Protein AF-A0A5C5SNG1-F1 (afdb_monomer)

Radius of gyration: 25.52 Å; Cα contacts (8 Å, |Δi|>4): 241; chains: 1; bounding box: 60×39×76 Å

Foldseek 3Di:
DDLDDDPVCLVVLLPDDALFFDFDWDQDPVVRDIQGPGGTDPQLQCQCVLLVLDDRVVVSVVCVVVVRVLVVVLVVLVVVLVVCLCVVQVVVLVVCVVVDPPVVSVVSSVVVSVVSVVVSVSVSSSSVSSVSVVSCVVVVVQVSQQPDKDADDPVQWDDDDQKIWGHDPSDDIAIDSNDDPPDGRIWGWGDDSHHIDIHGD

Solvent-accessible surface area (backbone atoms only — not comparable to full-atom values): 11339 Å² total; per-residue (Å²): 134,90,87,80,81,53,82,87,48,36,71,64,23,55,73,52,78,71,75,50,59,39,79,38,72,45,78,39,86,88,78,72,44,72,45,76,75,34,60,42,27,71,59,38,49,51,43,29,51,64,70,66,71,42,64,63,67,60,50,49,63,69,47,37,63,59,51,42,52,53,48,51,49,49,51,48,50,55,52,51,44,55,51,46,45,51,58,68,31,49,51,54,29,53,52,35,44,76,78,45,60,66,67,58,21,51,54,49,34,53,54,52,44,54,50,51,53,51,54,50,52,48,50,48,48,12,48,52,34,46,50,52,50,54,52,47,65,71,67,34,58,71,60,50,43,58,69,36,67,47,76,59,57,76,91,33,50,49,77,56,90,65,31,33,35,39,55,46,95,87,46,79,74,40,73,37,70,74,60,46,97,85,47,61,60,29,37,31,37,45,83,53,90,60,42,69,48,72,45,68,70

Secondary structure (DSSP, 8-state):
---PPPGGGHHHHHT---SSEEEEEEE-TTT--EEEEEEE-HHHHHHHHHTTS--HHHHHHHHHHHHHHHHHHHHHHHHHHHHHHIIIIIHHHHHHHHHS-HHHHHHHHHHHHHHHHHHHHHHHHHHHHHHHHHHHHHHTHHHHHHH-EEE--GGGEEEETTEEEE--TTSPPEEES---TTS--EEEEEEETTEEEEEE-

Sequence (201 aa):
METKLSVKEIPSYLKWKDSLLDLRYRFDSDTADYTLTRLFDPQIEEDLERYGIMDVQAAKKHYSTEIENAQRNVYFYRIANIMFLVLFILLPSIAVYFFLDSLTALVFGILFSLLMFFLVECFNQAYLNKFQKQLKDEIALEERVQKAAIPFRADELTVRGNSATVTKNGIAPITTSNYKKNGENVIRFHLEDNSITPYIQ

pLDDT: mean 79.77, std 6.14, range [55.34, 88.25]

Structure (mmCIF, N/CA/C/O backbone):
data_AF-A0A5C5SNG1-F1
#
_entry.id   AF-A0A5C5SNG1-F1
#
loop_
_atom_site.group_PDB
_atom_site.id
_atom_site.type_symbol
_atom_site.label_atom_id
_atom_site.label_alt_id
_atom_site.label_comp_id
_atom_site.label_asym_id
_atom_site.label_entity_id
_atom_site.label_seq_id
_atom_site.pdbx_PDB_ins_code
_atom_site.Cartn_x
_atom_site.Cartn_y
_atom_site.Cartn_z
_atom_site.occupancy
_atom_site.B_iso_or_equiv
_atom_site.auth_seq_id
_atom_site.auth_comp_id
_atom_site.auth_asym_id
_atom_site.auth_atom_id
_atom_site.pdbx_PDB_model_num
ATOM 1 N N . MET A 1 1 ? 13.649 -3.092 4.642 1.00 58.12 1 MET A N 1
ATOM 2 C CA . MET A 1 1 ? 13.368 -4.328 3.857 1.00 58.12 1 MET A CA 1
ATOM 3 C C . MET A 1 1 ? 14.390 -4.584 2.739 1.00 58.12 1 MET A C 1
ATOM 5 O O . MET A 1 1 ? 14.741 -3.648 2.032 1.00 58.12 1 MET A O 1
ATOM 9 N N . GLU A 1 2 ? 14.838 -5.833 2.517 1.00 55.34 2 GLU A N 1
ATOM 10 C CA . GLU A 1 2 ? 15.551 -6.211 1.275 1.00 55.34 2 GLU A CA 1
ATOM 11 C C . GLU A 1 2 ? 14.558 -6.678 0.194 1.00 55.34 2 GLU A C 1
ATOM 13 O O . GLU A 1 2 ? 14.095 -7.821 0.188 1.00 55.34 2 GLU A O 1
ATOM 18 N N . THR A 1 3 ? 14.253 -5.806 -0.764 1.00 66.88 3 THR A N 1
ATOM 19 C CA . THR A 1 3 ? 13.341 -6.112 -1.876 1.00 66.88 3 THR A CA 1
ATOM 20 C C . THR A 1 3 ? 14.136 -6.605 -3.088 1.00 66.88 3 THR A C 1
ATOM 22 O O . THR A 1 3 ? 14.360 -5.873 -4.046 1.00 66.88 3 THR A O 1
ATOM 25 N N . LYS A 1 4 ? 14.626 -7.850 -3.067 1.00 74.06 4 LYS A N 1
ATOM 26 C CA . LYS A 1 4 ? 15.220 -8.479 -4.266 1.00 74.06 4 LYS A CA 1
ATOM 27 C C . LYS A 1 4 ? 14.126 -9.195 -5.052 1.00 74.06 4 LYS A C 1
ATOM 29 O O . LYS A 1 4 ? 13.463 -10.073 -4.504 1.00 74.06 4 LYS A O 1
ATOM 34 N N . LEU A 1 5 ? 13.911 -8.824 -6.314 1.00 75.44 5 LEU A N 1
ATOM 35 C CA . LEU A 1 5 ? 12.915 -9.451 -7.191 1.00 75.44 5 LEU A CA 1
ATOM 36 C C . LEU A 1 5 ? 13.594 -10.471 -8.111 1.00 75.44 5 LEU A C 1
ATOM 38 O O . LEU A 1 5 ? 14.486 -10.115 -8.880 1.00 75.44 5 LEU A O 1
ATOM 42 N N . SER A 1 6 ? 13.177 -11.735 -8.043 1.00 79.81 6 SER A N 1
ATOM 43 C CA . SER A 1 6 ? 13.640 -12.766 -8.976 1.00 79.81 6 SER A CA 1
ATOM 44 C C . SER A 1 6 ? 12.766 -12.789 -10.229 1.00 79.81 6 SER A C 1
ATOM 46 O O . SER A 1 6 ? 11.549 -12.627 -10.149 1.00 79.81 6 SER A O 1
ATOM 48 N N . VAL A 1 7 ? 13.362 -13.065 -11.395 1.00 76.00 7 VAL A N 1
ATOM 49 C CA . VAL A 1 7 ? 12.649 -13.118 -12.689 1.00 76.00 7 VAL A CA 1
ATOM 50 C C . VAL A 1 7 ? 11.465 -14.093 -12.655 1.00 76.00 7 VAL A C 1
ATOM 52 O O . VAL A 1 7 ? 10.422 -13.832 -13.250 1.00 76.00 7 VAL A O 1
ATOM 55 N N . LYS A 1 8 ? 11.589 -15.193 -11.902 1.00 82.50 8 LYS A N 1
ATOM 56 C CA . LYS A 1 8 ? 10.528 -16.203 -11.751 1.00 82.50 8 LYS A CA 1
ATOM 57 C C . LYS A 1 8 ? 9.304 -15.693 -10.983 1.00 82.50 8 LYS A C 1
ATOM 59 O O . LYS A 1 8 ? 8.222 -16.245 -11.141 1.00 82.50 8 LYS A O 1
ATOM 64 N N . GLU A 1 9 ? 9.469 -14.662 -10.160 1.00 80.62 9 GLU A N 1
ATOM 65 C CA . GLU A 1 9 ? 8.411 -14.119 -9.304 1.00 80.62 9 GLU A CA 1
ATOM 66 C C . GLU A 1 9 ? 7.625 -12.984 -9.981 1.00 80.62 9 GLU A C 1
ATOM 68 O O . GLU A 1 9 ? 6.527 -12.634 -9.540 1.00 80.62 9 GLU A O 1
ATOM 73 N N . ILE A 1 10 ? 8.162 -12.415 -11.067 1.00 80.94 10 ILE A N 1
ATOM 74 C CA . ILE A 1 10 ? 7.551 -11.300 -11.804 1.00 80.94 10 ILE A CA 1
ATOM 75 C C . ILE A 1 10 ? 6.085 -11.592 -12.176 1.00 80.94 10 ILE A C 1
ATOM 77 O O . ILE A 1 10 ? 5.232 -10.761 -11.859 1.00 80.94 10 ILE A O 1
ATOM 81 N N . PRO A 1 11 ? 5.727 -12.759 -12.759 1.00 83.25 11 PRO A N 1
ATOM 82 C CA . PRO A 1 11 ? 4.343 -13.021 -13.159 1.00 83.25 11 PRO A CA 1
ATOM 83 C C . PRO A 1 11 ? 3.360 -13.064 -11.984 1.00 83.25 11 PRO A C 1
ATOM 85 O O . PRO A 1 11 ? 2.213 -12.644 -12.135 1.00 83.25 11 PRO A O 1
ATOM 88 N N . SER A 1 12 ? 3.789 -13.565 -10.819 1.00 84.00 12 SER A N 1
ATOM 89 C CA . SER A 1 12 ? 2.938 -13.610 -9.625 1.00 84.00 12 SER A CA 1
ATOM 90 C C . SER A 1 12 ? 2.692 -12.223 -9.046 1.00 84.00 12 SER A C 1
ATOM 92 O O . SER A 1 12 ? 1.561 -11.911 -8.681 1.00 84.00 12 SER A O 1
ATOM 94 N N . TYR A 1 13 ? 3.722 -11.375 -9.003 1.00 85.38 13 TYR A N 1
ATOM 95 C CA . TYR A 1 13 ? 3.588 -10.032 -8.447 1.00 85.38 13 TYR A CA 1
ATOM 96 C C . TYR A 1 13 ? 2.882 -9.075 -9.400 1.00 85.38 13 TYR A C 1
ATOM 98 O O . TYR A 1 13 ? 2.112 -8.250 -8.932 1.00 85.38 13 TYR A O 1
ATOM 106 N N . LEU A 1 14 ? 3.037 -9.225 -10.718 1.00 82.50 14 LEU A N 1
ATOM 107 C CA . LEU A 1 14 ? 2.308 -8.426 -11.713 1.00 82.50 14 LEU A CA 1
ATOM 108 C C . LEU A 1 14 ? 0.788 -8.468 -11.536 1.00 82.50 14 LEU A C 1
ATOM 110 O O . LEU A 1 14 ? 0.114 -7.464 -11.736 1.00 82.50 14 LEU A O 1
ATOM 114 N N . LYS A 1 15 ? 0.249 -9.637 -11.182 1.00 80.06 15 LYS A N 1
ATOM 115 C CA . LYS A 1 15 ? -1.195 -9.841 -11.006 1.00 80.06 15 LYS A CA 1
ATOM 116 C C . LYS A 1 15 ? -1.695 -9.455 -9.620 1.00 80.06 15 LYS A C 1
ATOM 118 O O . LYS A 1 15 ? -2.903 -9.419 -9.403 1.00 80.06 15 LYS A O 1
ATOM 123 N N . TRP A 1 16 ? -0.787 -9.237 -8.678 1.00 81.69 16 TRP A N 1
ATOM 124 C CA . TRP A 1 16 ? -1.156 -8.910 -7.316 1.00 81.69 16 TRP A CA 1
ATOM 125 C C . TRP A 1 16 ? -1.587 -7.447 -7.238 1.00 81.69 16 TRP A C 1
ATOM 127 O O . TRP A 1 16 ? -0.895 -6.558 -7.728 1.00 81.69 16 TRP A O 1
ATOM 137 N N . LYS A 1 17 ? -2.742 -7.212 -6.626 1.00 75.94 17 LYS A N 1
ATOM 138 C CA . LYS A 1 17 ? -3.268 -5.884 -6.337 1.00 75.94 17 LYS A CA 1
ATOM 139 C C . LYS A 1 17 ? -3.896 -5.941 -4.957 1.00 75.94 17 LYS A C 1
ATOM 141 O O . LYS A 1 17 ? -4.723 -6.817 -4.714 1.00 75.94 17 LYS A O 1
ATOM 146 N N . ASP A 1 18 ? -3.509 -5.018 -4.091 1.00 77.88 18 ASP A N 1
ATOM 147 C CA . ASP A 1 18 ? -4.197 -4.821 -2.822 1.00 77.88 18 ASP A CA 1
ATOM 148 C C . ASP A 1 18 ? -5.270 -3.744 -2.961 1.00 77.88 18 ASP A C 1
ATOM 150 O O . ASP A 1 18 ? -5.089 -2.777 -3.705 1.00 77.88 18 ASP A O 1
ATOM 154 N N . SER A 1 19 ? -6.393 -3.930 -2.277 1.00 77.75 19 SER A N 1
ATOM 155 C CA . SER A 1 19 ? -7.476 -2.949 -2.221 1.00 77.75 19 SER A CA 1
ATOM 156 C C . SER A 1 19 ? -7.348 -2.002 -1.024 1.00 77.75 19 SER A C 1
ATOM 158 O O . SER A 1 19 ? -7.924 -0.920 -1.057 1.00 77.75 19 SER A O 1
ATOM 160 N N . LEU A 1 20 ? -6.562 -2.376 -0.007 1.00 82.06 20 LEU A N 1
ATOM 161 C CA . LEU A 1 20 ? -6.436 -1.664 1.267 1.00 82.06 20 LEU A CA 1
ATOM 162 C C . LEU A 1 20 ? -5.262 -0.679 1.292 1.00 82.06 20 LEU A C 1
ATOM 164 O O . LEU A 1 20 ? -5.315 0.327 1.998 1.00 82.06 20 LEU A O 1
ATOM 168 N 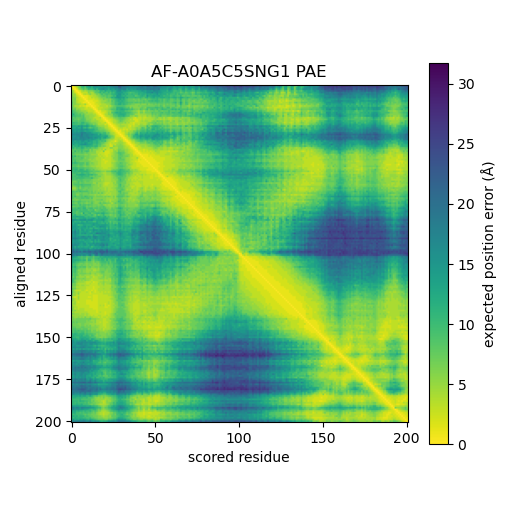N . LEU A 1 21 ? -4.186 -0.970 0.555 1.00 82.81 21 LEU A N 1
ATOM 169 C CA . LEU A 1 21 ? -3.003 -0.109 0.467 1.00 82.81 21 LEU A CA 1
ATOM 170 C C . LEU A 1 21 ? -3.082 0.805 -0.763 1.00 82.81 21 LEU A C 1
ATOM 172 O O . LEU A 1 21 ? -3.048 0.331 -1.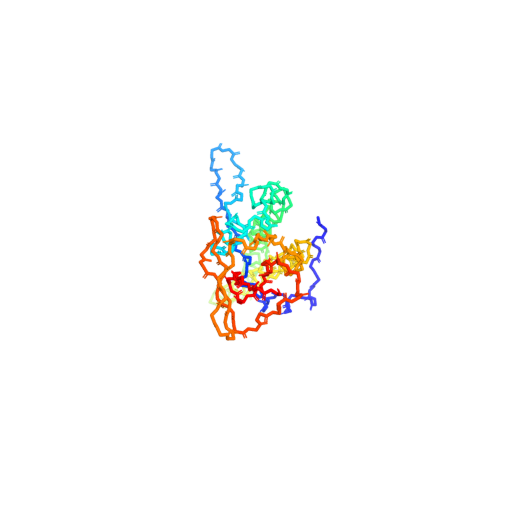898 1.00 82.81 21 LEU A O 1
ATOM 176 N N . ASP A 1 22 ? -3.097 2.122 -0.538 1.00 81.56 22 ASP A N 1
ATOM 177 C CA . ASP A 1 22 ? -3.035 3.158 -1.581 1.00 81.56 22 ASP A CA 1
ATOM 178 C C . ASP A 1 22 ? -1.809 4.044 -1.336 1.00 81.56 22 ASP A C 1
ATOM 180 O O . ASP A 1 22 ? -1.878 5.114 -0.730 1.00 81.56 22 ASP A O 1
ATOM 184 N N . LEU A 1 23 ? -0.656 3.561 -1.797 1.00 78.69 23 LEU A N 1
ATOM 185 C CA . LEU A 1 23 ? 0.616 4.264 -1.680 1.00 78.69 23 LEU A CA 1
ATOM 186 C C . LEU A 1 23 ? 0.666 5.470 -2.633 1.00 78.69 23 LEU A C 1
ATOM 188 O O . LEU A 1 23 ? 0.927 5.302 -3.828 1.00 78.69 23 LEU A O 1
ATOM 192 N N . ARG A 1 24 ? 0.478 6.690 -2.109 1.00 78.25 24 ARG A N 1
ATOM 193 C CA . ARG A 1 24 ? 0.596 7.937 -2.893 1.00 78.25 24 ARG A CA 1
ATOM 194 C C . ARG A 1 24 ? 1.682 8.866 -2.383 1.00 78.25 24 ARG A C 1
ATOM 196 O O . ARG A 1 24 ? 1.842 9.087 -1.181 1.00 78.25 24 ARG A O 1
ATOM 203 N N . TYR A 1 25 ? 2.350 9.513 -3.333 1.00 70.25 25 TYR A N 1
ATOM 204 C CA . TYR A 1 25 ? 3.483 10.397 -3.085 1.00 70.25 25 TYR A CA 1
ATOM 205 C C . TYR A 1 25 ? 3.258 11.754 -3.713 1.00 70.25 25 TYR A C 1
ATOM 207 O O . TYR A 1 25 ? 2.663 11.871 -4.787 1.00 70.25 25 TYR A O 1
ATOM 215 N N . ARG A 1 26 ? 3.819 12.767 -3.064 1.00 71.75 26 ARG A N 1
ATOM 216 C CA . ARG A 1 26 ? 4.090 14.048 -3.694 1.00 71.75 26 ARG A CA 1
ATOM 217 C C . ARG A 1 26 ? 5.603 14.204 -3.780 1.00 71.75 26 ARG A C 1
ATOM 219 O O . ARG A 1 26 ? 6.286 14.101 -2.767 1.00 71.75 26 ARG A O 1
ATOM 226 N N . PHE A 1 27 ? 6.091 14.417 -4.996 1.00 70.69 27 PHE A N 1
ATOM 227 C CA . PHE A 1 27 ? 7.448 14.896 -5.219 1.00 70.69 27 PHE A CA 1
ATOM 228 C C . PHE A 1 27 ? 7.446 16.407 -5.020 1.00 70.69 27 PHE A C 1
ATOM 230 O O . PHE A 1 27 ? 6.640 17.102 -5.648 1.00 70.69 27 PHE A O 1
ATOM 237 N N . ASP A 1 28 ? 8.302 16.889 -4.130 1.00 73.06 28 ASP A N 1
ATOM 238 C CA . ASP A 1 28 ? 8.554 18.312 -3.971 1.00 73.06 28 ASP A CA 1
ATOM 239 C C . ASP A 1 28 ? 9.756 18.696 -4.843 1.00 73.06 28 ASP A C 1
ATOM 241 O O . ASP A 1 28 ? 10.869 18.206 -4.647 1.00 73.06 28 ASP A O 1
ATOM 245 N N . SER A 1 29 ? 9.522 19.539 -5.852 1.00 68.06 29 SER A N 1
ATOM 246 C CA . SER A 1 29 ? 10.575 19.988 -6.766 1.00 68.06 29 SER A CA 1
ATOM 247 C C . SER A 1 29 ? 11.603 20.890 -6.094 1.00 68.06 29 SER A C 1
ATOM 249 O O . SER A 1 29 ? 12.720 20.991 -6.599 1.00 68.06 29 SER A O 1
ATOM 251 N N . ASP A 1 30 ? 11.236 21.534 -4.985 1.00 71.94 30 ASP A N 1
ATOM 252 C CA . ASP A 1 30 ? 12.057 22.559 -4.348 1.00 71.94 30 ASP A CA 1
ATOM 253 C C . ASP A 1 30 ? 13.055 21.936 -3.366 1.00 71.94 30 ASP A C 1
ATOM 255 O O . ASP A 1 30 ? 14.202 22.375 -3.284 1.00 71.94 30 ASP A O 1
ATOM 259 N N . THR A 1 31 ? 12.652 20.875 -2.660 1.00 69.38 31 THR A N 1
ATOM 260 C CA . THR A 1 31 ? 13.530 20.129 -1.741 1.00 69.38 31 THR A CA 1
ATOM 261 C C . THR A 1 31 ? 14.093 18.842 -2.342 1.00 69.38 31 THR A C 1
ATOM 263 O O . THR A 1 31 ? 15.003 18.254 -1.765 1.00 69.38 31 THR A O 1
ATOM 266 N N . ALA A 1 32 ? 13.600 18.422 -3.514 1.00 64.12 32 ALA A N 1
ATOM 267 C CA . ALA A 1 32 ? 13.894 17.131 -4.143 1.00 64.12 32 ALA A CA 1
ATOM 268 C C . ALA A 1 32 ? 13.535 15.911 -3.268 1.00 64.12 32 ALA A C 1
ATOM 270 O O . ALA A 1 32 ? 14.046 14.810 -3.502 1.00 64.12 32 ALA A O 1
ATOM 271 N N . ASP A 1 33 ? 12.627 16.097 -2.306 1.00 67.44 33 ASP A N 1
ATOM 272 C CA . ASP A 1 33 ? 12.171 15.056 -1.388 1.00 67.44 33 ASP A CA 1
ATOM 273 C C . ASP A 1 33 ? 10.853 14.420 -1.852 1.00 67.44 33 ASP A C 1
ATOM 275 O O . ASP A 1 33 ? 10.003 15.038 -2.505 1.00 67.44 33 ASP A O 1
ATOM 279 N N . TYR A 1 34 ? 10.668 13.153 -1.479 1.00 66.50 34 TYR A N 1
ATOM 280 C CA . TYR A 1 34 ? 9.421 12.422 -1.683 1.00 66.50 34 TYR A CA 1
ATOM 281 C C . TYR A 1 34 ? 8.664 12.326 -0.365 1.00 66.50 34 TYR A C 1
ATOM 283 O O . TYR A 1 34 ? 9.088 11.636 0.560 1.00 66.50 34 TYR A O 1
ATOM 291 N N . THR A 1 35 ? 7.490 12.947 -0.299 1.00 69.25 35 THR A N 1
ATOM 292 C CA . THR A 1 35 ? 6.644 12.870 0.895 1.00 69.25 35 THR A CA 1
ATOM 293 C C . THR A 1 35 ? 5.513 11.875 0.661 1.00 69.25 35 THR A C 1
ATOM 295 O O . THR A 1 35 ? 4.707 12.029 -0.267 1.00 69.25 35 THR A O 1
ATOM 298 N N . LEU A 1 36 ? 5.441 10.841 1.507 1.00 73.94 36 LEU A N 1
ATOM 299 C CA . LEU A 1 36 ? 4.309 9.915 1.552 1.00 73.94 36 LEU A CA 1
ATOM 300 C C . LEU A 1 36 ? 3.067 10.683 2.009 1.00 73.94 36 LEU A C 1
ATOM 302 O O . LEU A 1 36 ? 2.992 11.159 3.138 1.00 73.94 36 LEU A O 1
ATOM 306 N N . THR A 1 37 ? 2.086 10.805 1.122 1.00 73.94 37 THR A N 1
ATOM 307 C CA . THR A 1 37 ? 0.833 11.520 1.414 1.00 73.94 37 THR A CA 1
ATOM 308 C C . THR A 1 37 ? -0.266 10.565 1.864 1.00 73.94 37 THR A C 1
ATOM 310 O O . THR A 1 37 ? -1.107 10.929 2.690 1.00 73.94 37 THR A O 1
ATOM 313 N N . ARG A 1 38 ? -0.238 9.324 1.369 1.00 78.75 38 ARG A N 1
ATOM 314 C CA . ARG A 1 38 ? -1.244 8.305 1.665 1.00 78.75 38 ARG A CA 1
ATOM 315 C C . ARG A 1 38 ? -0.617 6.920 1.739 1.00 78.75 38 ARG A C 1
ATOM 317 O O . ARG A 1 38 ? 0.231 6.600 0.906 1.00 78.75 38 ARG A O 1
ATOM 324 N N . LEU A 1 39 ? -1.023 6.151 2.748 1.00 82.12 39 LEU A N 1
ATOM 325 C CA . LEU A 1 39 ? -0.554 4.788 2.996 1.00 82.12 39 LEU A CA 1
ATOM 326 C C . LEU A 1 39 ? -1.678 3.770 2.769 1.00 82.12 39 LEU A C 1
ATOM 328 O O . LEU A 1 39 ? -1.452 2.754 2.113 1.00 82.12 39 LEU A O 1
ATOM 332 N N . PHE A 1 40 ? -2.882 4.063 3.264 1.00 85.06 40 PHE A N 1
ATOM 333 C CA . PHE A 1 40 ? -4.062 3.212 3.091 1.00 85.06 40 PHE A CA 1
ATOM 334 C C . PHE A 1 40 ? -5.115 3.890 2.213 1.00 85.06 40 PHE A C 1
ATOM 336 O O . PHE A 1 40 ? -5.043 5.090 1.940 1.00 85.06 40 PHE A O 1
ATOM 343 N N . ASP A 1 41 ? -6.106 3.122 1.768 1.00 85.56 41 ASP A N 1
ATOM 344 C CA . ASP A 1 41 ? -7.305 3.688 1.153 1.00 85.56 41 ASP A CA 1
ATOM 345 C C . ASP A 1 41 ? -7.925 4.772 2.068 1.00 85.56 41 ASP A C 1
ATOM 347 O O . ASP A 1 41 ? -7.926 4.595 3.289 1.00 85.56 41 ASP A O 1
ATOM 351 N N . PRO A 1 42 ? -8.438 5.900 1.532 1.00 85.19 42 PRO A N 1
ATOM 352 C CA . PRO A 1 42 ? -8.981 6.990 2.345 1.00 85.19 42 PRO A CA 1
ATOM 353 C C . PRO A 1 42 ? -10.034 6.552 3.356 1.00 85.19 42 PRO A C 1
ATOM 355 O O . PRO A 1 42 ? -10.065 7.084 4.463 1.00 85.19 42 PRO A O 1
ATOM 358 N N . GLN A 1 43 ? -10.882 5.594 2.977 1.00 85.06 43 GLN A N 1
ATOM 359 C CA . GLN A 1 43 ? -11.937 5.097 3.846 1.00 85.06 43 GLN A CA 1
ATOM 360 C C . GLN A 1 43 ? -11.348 4.291 5.010 1.00 85.06 43 GLN A C 1
ATOM 362 O O . GLN A 1 43 ? -11.748 4.477 6.156 1.00 85.06 43 GLN A O 1
ATOM 367 N N . ILE A 1 44 ? -10.329 3.473 4.737 1.00 86.75 44 ILE A N 1
ATOM 368 C CA . ILE A 1 44 ? -9.590 2.735 5.767 1.00 86.75 44 ILE A CA 1
ATOM 369 C C . ILE A 1 44 ? -8.798 3.681 6.676 1.00 86.75 44 ILE A C 1
ATOM 371 O O . ILE A 1 44 ? -8.802 3.476 7.886 1.00 86.75 44 ILE A O 1
ATOM 375 N N . GLU A 1 45 ? -8.125 4.708 6.138 1.00 86.19 45 GLU A N 1
ATOM 376 C CA . GLU A 1 45 ? -7.408 5.691 6.970 1.00 86.19 45 GLU A CA 1
ATOM 377 C C . GLU A 1 45 ? -8.367 6.371 7.955 1.00 86.19 45 GLU A C 1
ATOM 379 O O . GLU A 1 45 ? -8.066 6.447 9.147 1.00 86.19 45 GLU A O 1
ATOM 384 N N . GLU A 1 46 ? -9.539 6.800 7.477 1.00 86.81 46 GLU A N 1
ATOM 385 C CA . GLU A 1 46 ? -10.557 7.425 8.321 1.00 86.81 46 GLU A CA 1
ATOM 386 C C . GLU A 1 46 ? -11.086 6.461 9.388 1.00 86.81 46 GLU A C 1
ATOM 388 O O . GLU A 1 46 ? -11.181 6.835 10.557 1.00 86.81 46 GLU A O 1
ATOM 393 N N . ASP A 1 47 ? -11.398 5.217 9.020 1.00 85.38 47 ASP A N 1
ATOM 394 C CA . ASP A 1 47 ? -11.902 4.219 9.962 1.00 85.38 47 ASP A CA 1
ATOM 395 C C . ASP A 1 47 ? -10.854 3.856 11.033 1.00 85.38 47 ASP A C 1
ATOM 397 O O . ASP A 1 47 ? -11.185 3.734 12.217 1.00 85.38 47 ASP A O 1
ATOM 401 N N . LEU A 1 48 ? -9.576 3.727 10.658 1.00 86.75 48 LEU A N 1
ATOM 402 C CA . LEU A 1 48 ? -8.484 3.429 11.592 1.00 86.75 48 LEU A CA 1
ATOM 403 C C . LEU A 1 48 ? -8.285 4.539 12.625 1.00 86.75 48 LEU A C 1
ATOM 405 O O . LEU A 1 48 ? -8.119 4.235 13.812 1.00 86.75 48 LEU A O 1
ATOM 409 N N . GLU A 1 49 ? -8.325 5.801 12.187 1.00 86.69 49 GLU A N 1
ATOM 410 C CA . GLU A 1 49 ? -8.231 6.964 13.073 1.00 86.69 49 GLU A CA 1
ATOM 411 C C . GLU A 1 49 ? -9.491 7.098 13.942 1.00 86.69 49 GLU A C 1
ATOM 413 O O . GLU A 1 49 ? -9.387 7.251 15.161 1.00 86.69 49 GLU A O 1
ATOM 418 N N . ARG A 1 50 ? -10.685 6.963 13.347 1.00 84.75 50 ARG A N 1
ATOM 419 C CA . ARG A 1 50 ? -11.981 7.063 14.041 1.00 84.75 50 ARG A CA 1
ATOM 420 C C . ARG A 1 50 ? -12.111 6.045 15.168 1.00 84.75 50 ARG A C 1
ATOM 422 O O . ARG A 1 50 ? -12.593 6.382 16.249 1.00 84.75 50 ARG A O 1
ATOM 429 N N . TYR A 1 51 ? -11.698 4.805 14.924 1.00 83.69 51 TYR A N 1
ATOM 430 C CA . TYR A 1 51 ? -11.774 3.730 15.911 1.00 83.69 51 TYR A CA 1
ATOM 431 C C . TYR A 1 51 ? -10.525 3.629 16.795 1.00 83.69 51 TYR A C 1
ATOM 433 O O . TYR A 1 51 ? -10.480 2.782 17.686 1.00 83.69 51 TYR A O 1
ATOM 441 N N . GLY A 1 52 ? -9.514 4.480 16.589 1.00 83.25 52 GLY A N 1
ATOM 442 C CA . GLY A 1 52 ? -8.274 4.454 17.368 1.00 83.25 52 GLY A CA 1
ATOM 443 C C . GLY A 1 52 ? -7.524 3.121 17.270 1.00 83.25 52 GLY A C 1
ATOM 444 O O . GLY A 1 52 ? -6.830 2.734 18.209 1.00 83.25 52 GLY A O 1
ATOM 445 N N . ILE A 1 53 ? -7.688 2.397 16.158 1.00 84.81 53 ILE A N 1
ATOM 446 C CA . ILE A 1 53 ? -7.059 1.087 15.924 1.00 84.81 53 ILE A CA 1
ATOM 447 C C . ILE A 1 53 ? -5.566 1.272 15.634 1.00 84.81 53 ILE A C 1
ATOM 449 O O . ILE A 1 53 ? -4.734 0.454 16.033 1.00 84.81 53 ILE A O 1
ATOM 453 N N . MET A 1 54 ? -5.221 2.353 14.933 1.00 84.69 54 MET A N 1
ATOM 454 C CA . MET A 1 54 ? -3.851 2.689 14.573 1.00 84.69 54 MET A CA 1
ATOM 455 C C . MET A 1 54 ? -3.692 4.201 14.430 1.00 84.69 54 MET A C 1
ATOM 457 O O . MET A 1 54 ? -4.545 4.870 13.857 1.00 84.69 54 MET A O 1
ATOM 461 N N . ASP A 1 55 ? -2.555 4.723 14.887 1.00 85.44 55 ASP A N 1
ATOM 462 C CA . ASP A 1 55 ? -2.109 6.063 14.516 1.00 85.44 55 ASP A CA 1
ATOM 463 C C . ASP A 1 55 ? -1.513 6.020 13.100 1.00 85.44 55 ASP A C 1
ATOM 465 O O . ASP A 1 55 ? -0.370 5.598 12.885 1.00 85.44 55 ASP A O 1
ATOM 469 N N . VAL A 1 56 ? -2.323 6.428 12.123 1.00 84.19 56 VAL A N 1
ATOM 470 C CA . VAL A 1 56 ? -1.958 6.433 10.703 1.00 84.19 56 VAL A CA 1
ATOM 471 C C . VAL A 1 56 ? -0.793 7.392 10.432 1.00 84.19 56 VAL A C 1
ATOM 473 O O . VAL A 1 56 ? 0.050 7.100 9.583 1.00 84.19 56 VAL A O 1
ATOM 476 N N . GLN A 1 57 ? -0.678 8.501 11.169 1.00 84.06 57 GLN A N 1
ATOM 477 C CA . GLN A 1 57 ? 0.416 9.463 10.999 1.00 84.06 57 GLN A CA 1
ATOM 478 C C . GLN A 1 57 ? 1.742 8.892 11.503 1.00 84.06 57 GLN A C 1
ATOM 480 O O . GLN A 1 57 ? 2.770 9.002 10.826 1.00 84.06 57 GLN A O 1
ATOM 485 N N . ALA A 1 58 ? 1.723 8.222 12.656 1.00 84.25 58 ALA A N 1
ATOM 486 C CA . ALA A 1 58 ? 2.893 7.513 13.162 1.00 84.25 58 ALA A CA 1
ATOM 487 C C . ALA A 1 58 ? 3.319 6.380 12.215 1.00 84.25 58 ALA A C 1
ATOM 489 O O . ALA A 1 58 ? 4.510 6.245 11.932 1.00 84.25 58 ALA A O 1
ATOM 490 N N . ALA A 1 59 ? 2.364 5.617 11.669 1.00 83.38 59 ALA A N 1
ATOM 491 C CA . ALA A 1 59 ? 2.644 4.576 10.680 1.00 83.38 59 ALA A CA 1
ATOM 492 C C . ALA A 1 59 ? 3.268 5.159 9.399 1.00 83.38 59 ALA A C 1
ATOM 494 O O . ALA A 1 59 ? 4.312 4.682 8.952 1.00 83.38 59 ALA A O 1
ATOM 495 N N . LYS A 1 60 ? 2.704 6.247 8.856 1.00 83.44 60 LYS A N 1
ATOM 496 C CA . LYS A 1 60 ? 3.259 6.964 7.694 1.00 83.44 60 LYS A CA 1
ATOM 497 C C . LYS A 1 60 ? 4.704 7.396 7.933 1.00 83.44 60 LYS A C 1
ATOM 499 O O . LYS A 1 60 ? 5.547 7.192 7.066 1.00 83.44 60 LYS A O 1
ATOM 504 N N . LYS A 1 61 ? 5.003 7.949 9.112 1.00 84.62 61 LYS A N 1
ATOM 505 C CA . LYS A 1 61 ? 6.359 8.382 9.481 1.00 84.62 61 LYS A CA 1
ATOM 506 C C . LYS A 1 61 ? 7.324 7.213 9.685 1.00 84.62 61 LYS A C 1
ATOM 508 O O . LYS A 1 61 ? 8.500 7.345 9.377 1.00 84.62 61 LYS A O 1
ATOM 513 N N . HIS A 1 62 ? 6.854 6.090 10.221 1.00 85.88 62 HIS A N 1
ATOM 514 C CA . HIS A 1 62 ? 7.702 4.924 10.455 1.00 85.88 62 HIS A CA 1
ATOM 515 C C . HIS A 1 62 ? 8.169 4.293 9.140 1.00 85.88 62 HIS A C 1
ATOM 517 O O . HIS A 1 62 ? 9.353 4.013 8.977 1.00 85.88 62 HIS A O 1
ATOM 523 N N . TYR A 1 63 ? 7.250 4.139 8.186 1.00 82.00 63 TYR A N 1
ATOM 524 C CA . TYR A 1 63 ? 7.542 3.504 6.903 1.00 82.00 63 TYR A CA 1
ATOM 525 C C . TYR A 1 63 ? 8.028 4.483 5.825 1.00 82.00 63 TYR A C 1
ATOM 527 O O . TYR A 1 63 ? 8.427 4.041 4.748 1.00 82.00 63 TYR A O 1
ATOM 535 N N . SER A 1 64 ? 8.041 5.799 6.082 1.00 78.69 64 SER A N 1
ATOM 536 C CA . SER A 1 64 ? 8.364 6.810 5.063 1.00 78.69 64 SER A CA 1
ATOM 537 C C . SER A 1 64 ? 9.710 6.557 4.392 1.00 78.69 64 SER A C 1
ATOM 539 O O . SER A 1 64 ? 9.782 6.583 3.170 1.00 78.69 64 SER A O 1
ATOM 541 N N . THR A 1 65 ? 10.753 6.242 5.162 1.00 80.50 65 THR A N 1
ATOM 542 C CA . THR A 1 65 ? 12.106 6.016 4.632 1.00 80.50 65 THR A CA 1
ATOM 543 C C . THR A 1 65 ? 12.206 4.752 3.780 1.00 80.50 65 THR A C 1
ATOM 545 O O . THR A 1 65 ? 12.871 4.743 2.746 1.00 80.50 65 THR A O 1
ATOM 548 N N . GLU A 1 66 ? 11.567 3.656 4.188 1.00 80.56 66 GLU A N 1
ATOM 549 C CA . GLU A 1 66 ? 11.600 2.412 3.411 1.00 80.56 66 GLU A CA 1
ATOM 550 C C . GLU A 1 66 ? 10.844 2.559 2.097 1.00 80.56 66 GLU A C 1
ATOM 552 O O . GLU A 1 66 ? 11.299 2.112 1.042 1.00 80.56 66 GLU A O 1
ATOM 557 N N . ILE A 1 67 ? 9.713 3.247 2.171 1.00 76.38 67 ILE A N 1
ATOM 558 C CA . ILE A 1 67 ? 8.884 3.547 1.027 1.00 76.38 67 ILE A CA 1
ATOM 559 C C . ILE A 1 67 ? 9.599 4.521 0.070 1.00 76.38 67 ILE A C 1
ATOM 561 O O . ILE A 1 67 ? 9.596 4.310 -1.146 1.00 76.38 67 ILE A O 1
ATOM 565 N N . GLU A 1 68 ? 10.259 5.552 0.596 1.00 78.50 68 GLU A N 1
ATOM 566 C CA . GLU A 1 68 ? 11.082 6.484 -0.178 1.00 78.50 68 GLU A CA 1
ATOM 567 C C . GLU A 1 68 ? 12.217 5.751 -0.906 1.00 78.50 68 GLU A C 1
ATOM 569 O O . GLU A 1 68 ? 12.428 5.953 -2.103 1.00 78.50 68 GLU A O 1
ATOM 574 N N . ASN A 1 69 ? 12.901 4.828 -0.224 1.00 79.56 69 ASN A N 1
ATOM 575 C CA . ASN A 1 69 ? 13.939 4.001 -0.836 1.00 79.56 69 ASN A CA 1
ATOM 576 C C . ASN A 1 69 ? 13.383 3.109 -1.956 1.00 79.56 69 ASN A C 1
ATOM 578 O O . ASN A 1 69 ? 14.003 2.993 -3.017 1.00 79.56 69 ASN A O 1
ATOM 582 N N . ALA A 1 70 ? 12.205 2.507 -1.765 1.00 74.75 70 ALA A N 1
ATOM 583 C CA . ALA A 1 70 ? 11.539 1.732 -2.808 1.00 74.75 70 ALA A CA 1
ATOM 584 C C . ALA A 1 70 ? 11.200 2.603 -4.034 1.00 74.75 70 ALA A C 1
ATOM 586 O O . ALA A 1 70 ? 11.431 2.179 -5.167 1.00 74.75 70 ALA A O 1
ATOM 587 N N . GLN A 1 71 ? 10.737 3.840 -3.828 1.00 73.12 71 GLN A N 1
ATOM 588 C CA . GLN A 1 71 ? 10.474 4.799 -4.909 1.00 73.12 71 GLN A CA 1
ATOM 589 C C . GLN A 1 71 ? 11.747 5.248 -5.623 1.00 73.12 71 GLN A C 1
ATOM 591 O O . GLN A 1 71 ? 11.793 5.250 -6.854 1.00 73.12 71 GLN A O 1
ATOM 596 N N . ARG A 1 72 ? 12.812 5.567 -4.880 1.00 75.12 72 ARG A N 1
ATOM 597 C CA . ARG A 1 72 ? 14.113 5.913 -5.463 1.00 75.12 72 ARG A CA 1
ATOM 598 C C . ARG A 1 72 ? 14.640 4.773 -6.335 1.00 75.12 72 ARG A C 1
ATOM 600 O O . ARG A 1 72 ? 15.160 5.040 -7.416 1.00 75.12 72 ARG A O 1
ATOM 607 N N . ASN A 1 73 ? 14.447 3.520 -5.923 1.00 74.19 73 ASN A N 1
ATOM 608 C CA . ASN A 1 73 ? 14.799 2.357 -6.737 1.00 74.19 73 ASN A CA 1
ATOM 609 C C . ASN A 1 73 ? 13.949 2.262 -8.012 1.00 74.19 73 ASN A C 1
ATOM 611 O O . ASN A 1 73 ? 14.507 2.062 -9.087 1.00 74.19 73 ASN A O 1
ATOM 615 N N . VAL A 1 74 ? 12.629 2.465 -7.934 1.00 72.69 74 VAL A N 1
ATOM 616 C CA . VAL A 1 74 ? 11.752 2.504 -9.123 1.00 72.69 74 VAL A CA 1
ATOM 617 C C . VAL A 1 74 ? 12.176 3.616 -10.088 1.00 72.69 74 VAL A C 1
ATOM 619 O O . VAL A 1 74 ? 12.278 3.389 -11.295 1.00 72.69 74 VAL A O 1
ATOM 622 N N . TYR A 1 75 ? 12.484 4.806 -9.573 1.00 71.31 75 TYR A N 1
ATOM 623 C CA . TYR A 1 75 ? 12.964 5.922 -10.384 1.00 71.31 75 TYR A CA 1
ATOM 624 C C . TYR A 1 75 ? 14.328 5.626 -11.019 1.00 71.31 75 TYR A C 1
ATOM 626 O O . TYR A 1 75 ? 14.523 5.862 -12.212 1.00 71.31 75 TYR A O 1
ATOM 634 N N . PHE A 1 76 ? 15.251 5.035 -10.257 1.00 74.44 76 PHE A N 1
ATOM 635 C CA . PHE A 1 76 ? 16.535 4.574 -10.774 1.00 74.44 76 PHE A CA 1
ATOM 636 C C . PHE A 1 76 ? 16.350 3.544 -11.893 1.00 74.44 76 PHE A C 1
ATOM 638 O O . PHE A 1 76 ? 16.975 3.682 -12.940 1.00 74.44 76 PHE A O 1
ATOM 645 N N . TYR A 1 77 ? 15.450 2.568 -11.738 1.00 72.38 77 TYR A N 1
ATOM 646 C CA . TYR A 1 77 ? 15.141 1.606 -12.799 1.00 72.38 77 TYR A CA 1
ATOM 647 C C . TYR A 1 77 ? 14.527 2.272 -14.032 1.00 72.38 77 TYR A C 1
ATOM 649 O O . TYR A 1 77 ? 14.837 1.878 -15.155 1.00 72.38 77 TYR A O 1
ATOM 657 N N . ARG A 1 78 ? 13.721 3.326 -13.862 1.00 71.25 78 ARG A N 1
ATOM 658 C CA . ARG A 1 78 ? 13.198 4.119 -14.984 1.00 71.25 78 ARG A CA 1
ATOM 659 C C . ARG A 1 78 ? 14.306 4.896 -15.714 1.00 71.25 78 ARG A C 1
ATOM 661 O O . ARG A 1 78 ? 14.291 4.938 -16.940 1.00 71.25 78 ARG A O 1
ATOM 668 N N . ILE A 1 79 ? 15.293 5.452 -15.008 1.00 74.50 79 ILE A N 1
ATOM 669 C CA . ILE A 1 79 ? 16.475 6.077 -15.638 1.00 74.50 79 ILE A CA 1
ATOM 670 C C . ILE A 1 79 ? 17.351 5.025 -16.322 1.00 74.50 79 ILE A C 1
ATOM 672 O O . ILE A 1 79 ? 17.749 5.203 -17.475 1.00 74.50 79 ILE A O 1
ATOM 676 N N . ALA A 1 80 ? 17.622 3.911 -15.642 1.00 72.31 80 ALA A N 1
ATOM 677 C CA . ALA A 1 80 ? 18.374 2.796 -16.199 1.00 72.31 80 ALA A CA 1
ATOM 678 C C . ALA A 1 80 ? 17.700 2.265 -17.470 1.00 72.31 80 ALA A C 1
ATOM 680 O O . ALA A 1 80 ? 18.390 1.921 -18.421 1.00 72.31 80 ALA A O 1
ATOM 681 N N . ASN A 1 81 ? 16.366 2.281 -17.541 1.00 67.50 81 ASN A N 1
ATOM 682 C CA . ASN A 1 81 ? 15.627 1.964 -18.758 1.00 67.50 81 ASN A CA 1
ATOM 683 C C . ASN A 1 81 ? 15.961 2.909 -19.905 1.00 67.50 81 ASN A C 1
ATOM 685 O O . ASN A 1 81 ? 16.264 2.433 -20.984 1.00 67.50 81 ASN A O 1
ATOM 689 N N . ILE A 1 82 ? 15.969 4.227 -19.686 1.00 72.69 82 ILE A N 1
ATOM 690 C CA . ILE A 1 82 ? 16.358 5.185 -20.734 1.00 72.69 82 ILE A CA 1
ATOM 691 C C . ILE A 1 82 ? 17.781 4.879 -21.217 1.00 72.69 82 ILE A C 1
ATOM 693 O O . ILE A 1 82 ? 18.030 4.846 -22.421 1.00 72.69 82 ILE A O 1
ATOM 697 N N . MET A 1 83 ? 18.701 4.574 -20.297 1.00 73.81 83 MET A N 1
ATOM 698 C CA . MET A 1 83 ? 20.061 4.166 -20.655 1.00 73.81 83 MET A CA 1
ATOM 699 C C . MET A 1 83 ? 20.097 2.858 -21.454 1.00 73.81 83 MET A C 1
ATOM 701 O O . MET A 1 83 ? 20.795 2.782 -22.463 1.00 73.81 83 MET A O 1
ATOM 705 N N . PHE A 1 84 ? 19.338 1.840 -21.047 1.00 73.19 84 PHE A N 1
ATOM 706 C CA . PHE A 1 84 ? 19.217 0.582 -21.781 1.00 73.19 84 PHE A CA 1
ATOM 707 C C . PHE A 1 84 ? 18.526 0.762 -23.126 1.00 73.19 84 PHE A C 1
ATOM 709 O O . PHE A 1 84 ? 18.871 0.069 -24.075 1.00 73.19 84 PHE A O 1
ATOM 716 N N . LEU A 1 85 ? 17.609 1.716 -23.239 1.00 69.88 85 LEU A N 1
ATOM 717 C CA . LEU A 1 85 ? 16.944 2.055 -24.483 1.00 69.88 85 LEU A CA 1
ATOM 718 C C . LEU A 1 85 ? 17.975 2.616 -25.467 1.00 69.88 85 LEU A C 1
ATOM 720 O O . LEU A 1 85 ? 18.122 2.124 -26.582 1.00 69.88 85 LEU A O 1
ATOM 724 N N . VAL A 1 86 ? 18.804 3.555 -25.018 1.00 70.56 86 VAL A N 1
ATOM 725 C CA . VAL A 1 86 ? 19.914 4.066 -25.830 1.00 70.56 86 VAL A CA 1
ATOM 726 C C . VAL A 1 86 ? 20.915 2.953 -26.178 1.00 70.56 86 VAL A C 1
ATOM 728 O O . VAL A 1 86 ? 21.310 2.820 -27.333 1.00 70.56 86 VAL A O 1
ATOM 731 N N . LEU A 1 87 ? 21.298 2.108 -25.219 1.00 75.62 87 LEU A N 1
ATOM 732 C CA . LEU A 1 87 ? 22.341 1.098 -25.425 1.00 75.62 87 LEU A CA 1
ATOM 733 C C . LEU A 1 87 ? 21.882 -0.102 -26.270 1.00 75.62 87 LEU A C 1
ATOM 735 O O . LEU A 1 87 ? 22.634 -0.591 -27.103 1.00 75.62 87 LEU A O 1
ATOM 739 N N . PHE A 1 88 ? 20.665 -0.599 -26.062 1.00 70.44 88 PHE A N 1
ATOM 740 C CA . PHE A 1 88 ? 20.178 -1.846 -26.658 1.00 70.44 88 PHE A CA 1
ATOM 741 C C . PHE A 1 88 ? 19.174 -1.648 -27.785 1.00 70.44 88 PHE A C 1
ATOM 743 O O . PHE A 1 88 ? 18.875 -2.614 -28.472 1.00 70.44 88 PHE A O 1
ATOM 750 N N . ILE A 1 89 ? 18.666 -0.439 -28.022 1.00 71.75 89 ILE A N 1
ATOM 751 C CA . ILE A 1 89 ? 17.855 -0.157 -29.214 1.00 71.75 89 ILE A CA 1
ATOM 752 C C . ILE A 1 89 ? 18.644 0.689 -30.193 1.00 71.75 89 ILE A C 1
ATOM 754 O O . ILE A 1 89 ? 18.741 0.305 -31.357 1.00 71.75 89 ILE A O 1
ATOM 758 N N . LEU A 1 90 ? 19.225 1.809 -29.753 1.00 70.44 90 LEU A N 1
ATOM 759 C CA . LEU A 1 90 ? 19.868 2.744 -30.678 1.00 70.44 90 LEU A CA 1
ATOM 760 C C . LEU A 1 90 ? 21.074 2.095 -31.372 1.00 70.44 90 LEU A C 1
ATOM 762 O O . LEU A 1 90 ? 21.153 2.113 -32.596 1.00 70.44 90 LEU A O 1
ATOM 766 N N . LEU A 1 91 ? 21.973 1.459 -30.612 1.00 72.94 91 LEU A N 1
ATOM 767 C CA . LEU A 1 91 ? 23.179 0.820 -31.160 1.00 72.94 91 LEU A CA 1
ATOM 768 C C . LEU A 1 91 ? 22.882 -0.326 -32.140 1.00 72.94 91 LEU A C 1
ATOM 770 O O . LEU A 1 91 ? 23.414 -0.289 -33.251 1.00 72.94 91 LEU A O 1
ATOM 774 N N . PRO A 1 92 ? 22.047 -1.329 -31.812 1.00 71.06 92 PRO A N 1
ATOM 775 C CA . PRO A 1 92 ? 21.728 -2.373 -32.778 1.00 71.06 92 PRO A CA 1
ATOM 776 C C . PRO A 1 92 ? 20.849 -1.869 -33.924 1.00 71.06 92 PRO A C 1
ATOM 778 O O . PRO A 1 92 ? 20.996 -2.384 -35.023 1.00 71.06 92 PRO A O 1
ATOM 781 N N . SER A 1 93 ? 20.009 -0.842 -33.743 1.00 70.69 93 SER A N 1
ATOM 782 C CA . SER A 1 93 ? 19.285 -0.231 -34.874 1.00 70.69 93 SER A CA 1
ATOM 783 C C . SER A 1 93 ? 20.242 0.464 -35.845 1.00 70.69 93 SER A C 1
ATOM 785 O O . SER A 1 93 ? 20.087 0.322 -37.055 1.00 70.69 93 SER A O 1
ATOM 787 N N . ILE A 1 94 ? 21.269 1.154 -35.330 1.00 72.12 94 ILE A N 1
ATOM 788 C CA . ILE A 1 94 ? 22.359 1.713 -36.143 1.00 72.12 94 ILE A CA 1
ATOM 789 C C . ILE A 1 94 ? 23.111 0.584 -36.856 1.00 72.12 94 ILE A C 1
ATOM 791 O O . ILE A 1 94 ? 23.346 0.679 -38.055 1.00 72.12 94 ILE A O 1
ATOM 795 N N . ALA A 1 95 ? 23.448 -0.506 -36.161 1.00 74.12 95 ALA A N 1
ATOM 796 C CA . ALA A 1 95 ? 24.107 -1.653 -36.782 1.00 74.12 95 ALA A CA 1
ATOM 797 C C . ALA A 1 95 ? 23.246 -2.264 -37.903 1.00 74.12 95 ALA A C 1
ATOM 799 O O . ALA A 1 95 ? 23.725 -2.435 -39.019 1.00 74.12 95 ALA A O 1
ATOM 800 N N . VAL A 1 96 ? 21.961 -2.527 -37.646 1.00 74.44 96 VAL A N 1
ATOM 801 C CA . VAL A 1 96 ? 21.006 -3.060 -38.630 1.00 74.44 96 VAL A CA 1
ATOM 802 C C . VAL A 1 96 ? 20.856 -2.115 -39.822 1.00 74.44 96 VAL A C 1
ATOM 804 O O . VAL A 1 96 ? 20.824 -2.594 -40.947 1.00 74.44 96 VAL A O 1
ATOM 807 N N . TYR A 1 97 ? 20.853 -0.797 -39.616 1.00 75.50 97 TYR A N 1
ATOM 808 C CA . TYR A 1 97 ? 20.827 0.185 -40.705 1.00 75.50 97 TYR A CA 1
ATOM 809 C C . TYR A 1 97 ? 22.028 0.066 -41.662 1.00 75.50 97 TYR A C 1
ATOM 811 O O . TYR A 1 97 ? 21.881 0.301 -42.857 1.00 75.50 97 TYR A O 1
ATOM 819 N N . PHE A 1 98 ? 23.208 -0.328 -41.172 1.00 77.56 98 PHE A N 1
ATOM 820 C CA . PHE A 1 98 ? 24.380 -0.551 -42.028 1.00 77.56 98 PHE A CA 1
ATOM 821 C C . PHE A 1 98 ? 24.364 -1.902 -42.764 1.00 77.56 98 PHE A C 1
ATOM 823 O O . PHE A 1 98 ? 25.056 -2.037 -43.773 1.00 77.56 98 PHE A O 1
ATOM 830 N N . PHE A 1 99 ? 23.606 -2.897 -42.284 1.00 76.12 99 PHE A N 1
ATOM 831 C CA . PHE A 1 99 ? 23.607 -4.265 -42.832 1.00 76.12 99 PHE A CA 1
ATOM 832 C C . PHE A 1 99 ? 22.309 -4.673 -43.556 1.00 76.12 99 PHE A C 1
ATOM 834 O O . PHE A 1 99 ? 22.315 -5.660 -44.289 1.00 76.12 99 PHE A O 1
ATOM 841 N N . LEU A 1 100 ? 21.202 -3.953 -43.361 1.00 70.50 100 LEU A N 1
ATOM 842 C CA . LEU A 1 100 ? 19.863 -4.248 -43.888 1.00 70.50 100 LEU A CA 1
ATOM 843 C C . LEU A 1 100 ? 19.211 -2.985 -44.476 1.00 70.50 100 LEU A C 1
ATOM 845 O O . LEU A 1 100 ? 19.662 -1.869 -44.241 1.00 70.50 100 LEU A O 1
ATOM 849 N N . ASP A 1 101 ? 18.127 -3.162 -45.240 1.00 79.69 101 ASP A N 1
ATOM 850 C CA . ASP A 1 101 ? 17.378 -2.042 -45.821 1.00 79.69 101 ASP A CA 1
ATOM 851 C C . ASP A 1 101 ? 16.779 -1.113 -44.744 1.00 79.69 101 ASP A C 1
ATOM 853 O O . ASP A 1 101 ? 16.330 -1.550 -43.677 1.00 79.69 101 ASP A O 1
ATOM 857 N N . SER A 1 102 ? 16.736 0.181 -45.067 1.00 78.25 102 SER A N 1
ATOM 858 C CA . SER A 1 102 ? 16.345 1.286 -44.184 1.00 78.25 102 SER A CA 1
ATOM 859 C C . SER A 1 102 ? 14.965 1.105 -43.538 1.00 78.25 102 SER A C 1
ATOM 861 O O . SER A 1 102 ? 14.787 1.419 -42.358 1.00 78.25 102 SER A O 1
ATOM 863 N N . LEU A 1 103 ? 14.003 0.528 -44.266 1.00 81.50 103 LEU A N 1
ATOM 864 C CA . LEU A 1 103 ? 12.662 0.241 -43.755 1.00 81.50 103 LEU A CA 1
ATOM 865 C C . LEU A 1 103 ? 12.687 -0.857 -42.678 1.00 81.50 103 LEU A C 1
ATOM 867 O O . LEU A 1 103 ? 12.010 -0.749 -41.657 1.00 81.50 103 LEU A O 1
ATOM 871 N N . THR A 1 104 ? 13.491 -1.902 -42.882 1.00 79.69 104 THR A N 1
ATOM 872 C CA . THR A 1 104 ? 13.579 -3.045 -41.958 1.00 79.69 104 THR A CA 1
ATOM 873 C C . THR A 1 104 ? 14.244 -2.632 -40.649 1.00 79.69 104 THR A C 1
ATOM 875 O O . THR A 1 104 ? 13.764 -2.992 -39.574 1.00 79.69 104 THR A O 1
ATOM 878 N N . ALA A 1 105 ? 15.303 -1.820 -40.731 1.00 77.56 105 ALA A N 1
ATOM 879 C CA . ALA A 1 105 ? 15.974 -1.252 -39.564 1.00 77.56 105 ALA A CA 1
ATOM 880 C C . ALA A 1 105 ? 15.025 -0.393 -38.715 1.00 77.56 105 ALA A C 1
ATOM 882 O O . ALA A 1 105 ? 14.980 -0.536 -37.492 1.00 77.56 105 ALA A O 1
ATOM 883 N N . LEU A 1 106 ? 14.223 0.452 -39.370 1.00 79.19 106 LEU A N 1
ATOM 884 C CA . LEU A 1 106 ? 13.242 1.308 -38.709 1.00 79.19 106 LEU A CA 1
ATOM 885 C C . LEU A 1 106 ? 12.161 0.487 -37.991 1.00 79.19 106 LEU A C 1
ATOM 887 O O . LEU A 1 106 ? 11.896 0.711 -36.810 1.00 79.19 106 LEU A O 1
ATOM 891 N N . VAL A 1 107 ? 11.555 -0.483 -38.686 1.00 83.88 107 VAL A N 1
ATOM 892 C CA . VAL A 1 107 ? 10.501 -1.338 -38.114 1.00 83.88 107 VAL A CA 1
ATOM 893 C C . VAL A 1 107 ? 11.038 -2.147 -36.933 1.00 83.88 107 VAL A C 1
ATOM 895 O O . VAL A 1 107 ? 10.388 -2.210 -35.887 1.00 83.88 107 VAL A O 1
ATOM 898 N N . PHE A 1 108 ? 12.239 -2.718 -37.063 1.00 81.81 108 PHE A N 1
ATOM 899 C CA . PHE A 1 108 ? 12.888 -3.451 -35.979 1.00 81.81 108 PHE A CA 1
ATOM 900 C C . PHE A 1 108 ? 13.137 -2.557 -34.758 1.00 81.81 108 PHE A C 1
ATOM 902 O O . PHE A 1 108 ? 12.754 -2.924 -33.647 1.00 81.81 108 PHE A O 1
ATOM 909 N N . GLY A 1 109 ? 13.710 -1.366 -34.959 1.00 77.56 109 GLY A N 1
ATOM 910 C CA . GLY A 1 109 ? 13.990 -0.424 -33.876 1.00 77.56 109 GLY A CA 1
ATOM 911 C C . GLY A 1 109 ? 12.732 -0.017 -33.106 1.00 77.56 109 GLY A C 1
ATOM 912 O O . GLY A 1 109 ? 12.739 -0.009 -31.873 1.00 77.56 109 GLY A O 1
ATOM 913 N N . ILE A 1 110 ? 11.624 0.245 -33.807 1.00 83.38 110 ILE A N 1
ATOM 914 C CA . ILE A 1 110 ? 10.341 0.604 -33.181 1.00 83.38 110 ILE A CA 1
ATOM 915 C C . ILE A 1 110 ? 9.785 -0.563 -32.353 1.00 83.38 110 ILE A C 1
ATOM 917 O O . ILE A 1 110 ? 9.457 -0.381 -31.179 1.00 83.38 110 ILE A O 1
ATOM 921 N N . LEU A 1 111 ? 9.695 -1.766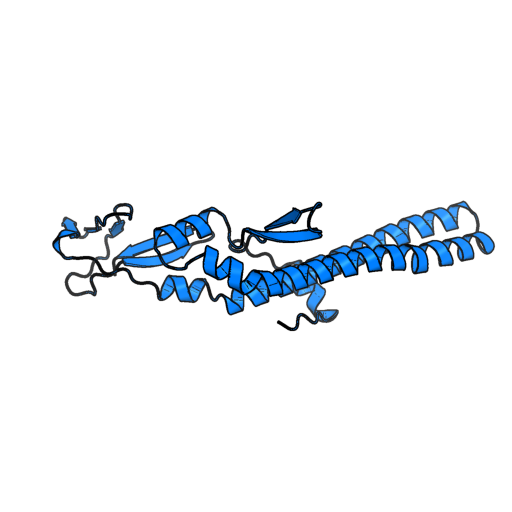 -32.930 1.00 84.12 111 LEU A N 1
ATOM 922 C CA . LEU A 1 111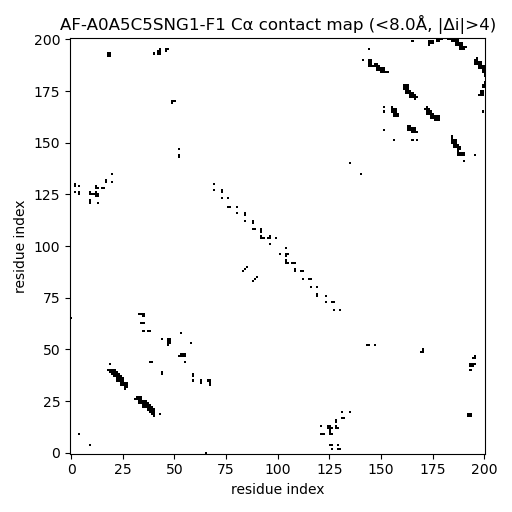 ? 9.145 -2.932 -32.229 1.00 84.12 111 LEU A CA 1
ATOM 923 C C . LEU A 1 111 ? 9.989 -3.311 -31.009 1.00 84.12 111 LEU A C 1
ATOM 925 O O . LEU A 1 111 ? 9.446 -3.586 -29.937 1.00 84.12 111 LEU A O 1
ATOM 929 N N . PHE A 1 112 ? 11.313 -3.277 -31.151 1.00 78.81 112 PHE A N 1
ATOM 930 C CA . PHE A 1 112 ? 12.228 -3.580 -30.058 1.00 78.81 112 PHE A CA 1
ATOM 931 C C . PHE A 1 112 ? 12.146 -2.522 -28.940 1.00 78.81 112 PHE A C 1
ATOM 933 O O . PHE A 1 112 ? 12.172 -2.875 -27.761 1.00 78.81 112 PHE A O 1
ATOM 940 N N . SER A 1 113 ? 11.922 -1.247 -29.289 1.00 77.69 113 SER A N 1
ATOM 941 C CA . SER A 1 113 ? 11.651 -0.170 -28.319 1.00 77.69 113 SER A CA 1
ATOM 942 C C . SER A 1 113 ? 10.419 -0.422 -27.471 1.00 77.69 113 SER A C 1
ATOM 944 O O . SER A 1 113 ? 10.478 -0.327 -26.244 1.00 77.69 113 SER A O 1
ATOM 946 N N . LEU A 1 114 ? 9.308 -0.769 -28.122 1.00 83.19 114 LEU A N 1
ATOM 947 C CA . LEU A 1 114 ? 8.054 -1.056 -27.4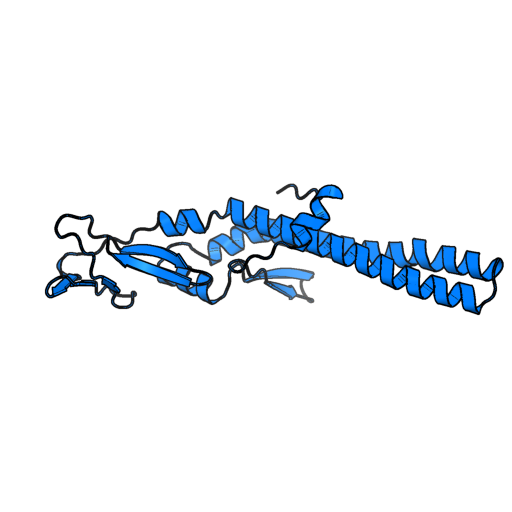34 1.00 83.19 114 LEU A CA 1
ATOM 948 C C . LEU A 1 114 ? 8.193 -2.267 -26.508 1.00 83.19 114 LEU A C 1
ATOM 950 O O . LEU A 1 114 ? 7.729 -2.220 -25.370 1.00 83.19 114 LEU A O 1
ATOM 954 N N . LEU A 1 115 ? 8.876 -3.321 -26.965 1.00 82.69 115 LEU A N 1
ATOM 955 C CA . LEU A 1 115 ? 9.121 -4.514 -26.159 1.00 82.69 115 LEU A CA 1
ATOM 956 C C . LEU A 1 115 ? 9.946 -4.197 -24.904 1.00 82.69 115 LEU A C 1
ATOM 958 O O . LEU A 1 115 ? 9.562 -4.596 -23.808 1.00 82.69 115 LEU A O 1
ATOM 962 N N . MET A 1 116 ? 11.056 -3.470 -25.043 1.00 78.38 116 MET A N 1
ATOM 963 C CA . MET A 1 116 ? 11.914 -3.119 -23.905 1.00 78.38 116 MET A CA 1
ATOM 964 C C . MET A 1 116 ? 11.199 -2.212 -22.908 1.00 78.38 116 MET A C 1
ATOM 966 O O . MET A 1 116 ? 11.265 -2.454 -21.702 1.00 78.38 116 MET A O 1
ATOM 970 N N . PHE A 1 117 ? 10.466 -1.213 -23.406 1.00 80.44 117 PHE A N 1
ATOM 971 C CA . PHE A 1 117 ? 9.634 -0.359 -22.567 1.00 80.44 117 PHE A CA 1
ATOM 972 C C . PHE A 1 117 ? 8.630 -1.191 -21.757 1.00 80.44 117 PHE A C 1
ATOM 974 O O . PHE A 1 117 ? 8.544 -1.043 -20.538 1.00 80.44 117 PHE A O 1
ATOM 981 N N . PHE A 1 118 ? 7.935 -2.123 -22.415 1.00 82.94 118 PHE A N 1
ATOM 982 C CA . PHE A 1 118 ? 6.970 -3.009 -21.771 1.00 82.94 118 PHE A CA 1
ATOM 983 C C . PHE A 1 118 ? 7.609 -3.929 -20.719 1.00 82.94 118 PHE A C 1
ATOM 985 O O . PHE A 1 118 ? 7.063 -4.082 -19.626 1.00 82.94 118 PHE A O 1
ATOM 992 N N . LEU A 1 119 ? 8.770 -4.524 -21.013 1.00 81.62 119 LEU A N 1
ATOM 993 C CA . LEU A 1 119 ? 9.475 -5.415 -20.084 1.00 81.62 119 LEU A CA 1
ATOM 994 C C . LEU A 1 119 ? 9.903 -4.694 -18.805 1.00 81.62 119 LEU A C 1
ATOM 996 O O . LEU A 1 119 ? 9.754 -5.241 -17.710 1.00 81.62 119 LEU A O 1
ATOM 1000 N N . VAL A 1 120 ? 10.404 -3.465 -18.926 1.00 77.62 120 VAL A N 1
ATOM 1001 C CA . VAL A 1 120 ? 10.778 -2.674 -17.753 1.00 77.62 120 VAL A CA 1
ATOM 1002 C C . VAL A 1 120 ? 9.557 -2.273 -16.947 1.00 77.62 120 VAL A C 1
ATOM 1004 O O . VAL A 1 120 ? 9.584 -2.401 -15.726 1.00 77.62 120 VAL A O 1
ATOM 1007 N N . GLU A 1 121 ? 8.486 -1.816 -17.594 1.00 80.75 121 GLU A N 1
ATOM 1008 C CA . GLU A 1 121 ? 7.275 -1.445 -16.863 1.00 80.75 121 GLU A CA 1
ATOM 1009 C C . GLU A 1 121 ? 6.705 -2.655 -16.110 1.00 80.75 121 GLU A C 1
ATOM 1011 O O . GLU A 1 121 ? 6.317 -2.539 -14.949 1.00 80.75 121 GLU A O 1
ATOM 1016 N N . CYS A 1 122 ? 6.785 -3.851 -16.706 1.00 81.94 122 CYS A N 1
ATOM 1017 C CA . CYS A 1 122 ? 6.432 -5.091 -16.023 1.00 81.94 122 CYS A CA 1
ATOM 1018 C C . CYS A 1 122 ? 7.304 -5.360 -14.787 1.00 81.94 122 CYS A C 1
ATOM 1020 O O . CYS A 1 122 ? 6.793 -5.758 -13.739 1.00 81.94 122 CYS A O 1
ATOM 1022 N N . PHE A 1 123 ? 8.619 -5.156 -14.894 1.00 81.06 123 PHE A N 1
ATOM 1023 C CA . PHE A 1 123 ? 9.537 -5.334 -13.770 1.00 81.06 123 PHE A CA 1
ATOM 1024 C C . PHE A 1 123 ? 9.277 -4.314 -12.655 1.00 81.06 123 PHE A C 1
ATOM 1026 O O . PHE A 1 123 ? 9.189 -4.693 -11.488 1.00 81.06 123 PHE A O 1
ATOM 1033 N N . ASN A 1 124 ? 9.098 -3.040 -13.010 1.00 80.12 124 ASN A N 1
ATOM 1034 C CA . ASN A 1 124 ? 8.793 -1.963 -12.070 1.00 80.12 124 ASN A CA 1
ATOM 1035 C C . ASN A 1 124 ? 7.483 -2.233 -11.328 1.00 80.12 124 ASN A C 1
ATOM 1037 O O . ASN A 1 124 ? 7.444 -2.145 -10.100 1.00 80.12 124 ASN A O 1
ATOM 1041 N N . GLN A 1 125 ? 6.434 -2.627 -12.055 1.00 82.62 125 GLN A N 1
ATOM 1042 C CA . GLN A 1 125 ? 5.146 -2.970 -11.463 1.00 82.62 125 GLN A CA 1
ATOM 1043 C C . GLN A 1 125 ? 5.269 -4.174 -10.521 1.00 82.62 125 GLN A C 1
ATOM 1045 O O . GLN A 1 125 ? 4.766 -4.137 -9.402 1.00 82.62 125 GLN A O 1
ATOM 1050 N N . ALA A 1 126 ? 5.978 -5.230 -10.929 1.00 84.62 126 ALA A N 1
ATOM 1051 C CA . ALA A 1 126 ? 6.208 -6.396 -10.078 1.00 84.62 126 ALA A CA 1
ATOM 1052 C C . ALA A 1 126 ? 7.009 -6.055 -8.811 1.00 84.62 126 ALA A C 1
ATOM 1054 O O . ALA A 1 126 ? 6.699 -6.566 -7.735 1.00 84.62 126 ALA A O 1
ATOM 1055 N N . TYR A 1 127 ? 8.018 -5.189 -8.922 1.00 83.62 127 TYR A N 1
ATOM 1056 C CA . TYR A 1 127 ? 8.804 -4.722 -7.782 1.00 83.62 127 TYR A CA 1
ATOM 1057 C C . TYR A 1 127 ? 7.935 -3.944 -6.791 1.00 83.62 127 TYR A C 1
ATOM 1059 O O . TYR A 1 127 ? 7.953 -4.242 -5.596 1.00 83.62 127 TYR A O 1
ATOM 1067 N N . LEU A 1 128 ? 7.132 -2.999 -7.291 1.00 82.31 128 LEU A N 1
ATOM 1068 C CA . LEU A 1 128 ? 6.224 -2.200 -6.471 1.00 82.31 128 LEU A CA 1
ATOM 1069 C C . LEU A 1 128 ? 5.182 -3.083 -5.772 1.00 82.31 128 LEU A C 1
ATOM 1071 O O . LEU A 1 128 ? 4.969 -2.947 -4.571 1.00 82.31 128 LEU A O 1
ATOM 1075 N N . ASN A 1 129 ? 4.594 -4.037 -6.496 1.00 85.56 129 ASN A N 1
ATOM 1076 C CA . ASN A 1 129 ? 3.612 -4.969 -5.946 1.00 85.56 129 ASN A CA 1
ATOM 1077 C C . ASN A 1 129 ? 4.240 -5.899 -4.891 1.00 85.56 129 ASN A C 1
ATOM 1079 O O . ASN A 1 129 ? 3.625 -6.179 -3.863 1.00 85.56 129 ASN A O 1
ATOM 1083 N N . LYS A 1 130 ? 5.485 -6.355 -5.092 1.00 85.44 130 LYS A N 1
ATOM 1084 C CA . LYS A 1 130 ? 6.225 -7.125 -4.078 1.00 85.44 130 LYS A CA 1
ATOM 1085 C C . LYS A 1 130 ? 6.466 -6.298 -2.820 1.00 85.44 130 LYS A C 1
ATOM 1087 O O . LYS A 1 130 ? 6.241 -6.800 -1.721 1.00 85.44 130 LYS A O 1
ATOM 1092 N N . PHE A 1 131 ? 6.895 -5.051 -2.986 1.00 84.88 131 PHE A N 1
ATOM 1093 C CA . PHE A 1 131 ? 7.105 -4.126 -1.878 1.00 84.88 131 PHE A CA 1
ATOM 1094 C C . PHE A 1 131 ? 5.805 -3.860 -1.105 1.00 84.88 131 PHE A C 1
ATOM 1096 O O . PHE A 1 131 ? 5.779 -4.004 0.112 1.00 84.88 131 PHE A O 1
ATOM 1103 N N . GLN A 1 132 ? 4.706 -3.564 -1.804 1.00 84.38 132 GLN A N 1
ATOM 1104 C CA . GLN A 1 132 ? 3.386 -3.384 -1.196 1.00 84.38 132 GLN A CA 1
ATOM 1105 C C . GLN A 1 132 ? 2.935 -4.615 -0.410 1.00 84.38 132 GLN A C 1
ATOM 1107 O O . GLN A 1 132 ? 2.425 -4.478 0.698 1.00 84.38 132 GLN A O 1
ATOM 1112 N N . LYS A 1 133 ? 3.152 -5.820 -0.947 1.00 86.25 133 LYS A N 1
ATOM 1113 C CA . LYS A 1 133 ? 2.817 -7.055 -0.238 1.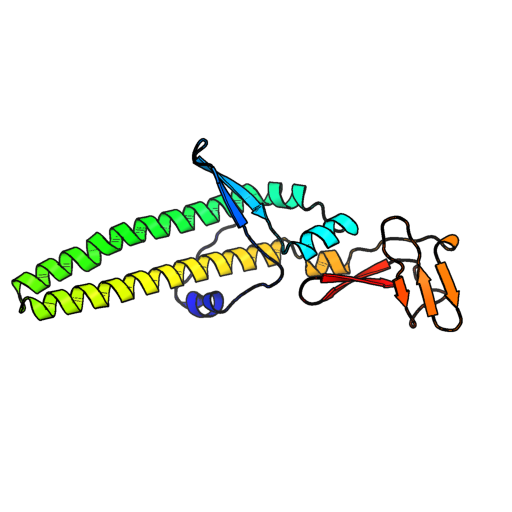00 86.25 133 LYS A CA 1
ATOM 1114 C C . LYS A 1 133 ? 3.638 -7.219 1.041 1.00 86.25 133 LYS A C 1
ATOM 1116 O O . LYS A 1 133 ? 3.082 -7.523 2.086 1.00 86.25 133 LYS A O 1
ATOM 1121 N N . GLN A 1 134 ? 4.945 -6.990 0.964 1.00 87.00 134 GLN A N 1
ATOM 1122 C CA . GLN A 1 134 ? 5.824 -7.049 2.131 1.00 87.00 134 GLN A CA 1
ATOM 1123 C C . GLN A 1 134 ? 5.402 -6.036 3.205 1.00 87.00 134 GLN A C 1
ATOM 1125 O O . GLN A 1 134 ? 5.322 -6.386 4.379 1.00 87.00 134 GLN A O 1
ATOM 1130 N N . LEU A 1 135 ? 5.063 -4.814 2.790 1.00 86.06 135 LEU A N 1
ATOM 1131 C CA . LEU A 1 135 ? 4.559 -3.767 3.672 1.00 86.06 135 LEU A CA 1
ATOM 1132 C C . LEU A 1 135 ? 3.226 -4.166 4.324 1.00 86.06 135 LEU A C 1
ATOM 1134 O O . LEU A 1 135 ? 3.046 -3.962 5.521 1.00 86.06 135 LEU A O 1
ATOM 1138 N N . LYS A 1 136 ? 2.305 -4.782 3.570 1.00 85.94 136 LYS A N 1
ATOM 1139 C CA . LYS A 1 136 ? 1.058 -5.333 4.123 1.00 85.94 136 LYS A CA 1
ATOM 1140 C C . LYS A 1 136 ? 1.330 -6.372 5.205 1.00 85.94 136 LYS A C 1
ATOM 1142 O O . LYS A 1 136 ? 0.739 -6.286 6.282 1.00 85.94 136 LYS A O 1
ATOM 1147 N N . ASP A 1 137 ? 2.195 -7.337 4.903 1.00 87.06 137 ASP A N 1
ATOM 1148 C CA . ASP A 1 137 ? 2.521 -8.436 5.811 1.00 87.06 137 ASP A CA 1
ATOM 1149 C C . ASP A 1 137 ? 3.158 -7.902 7.110 1.00 87.06 137 ASP A C 1
ATOM 1151 O O . ASP A 1 137 ? 2.864 -8.401 8.192 1.00 87.06 137 ASP A O 1
ATOM 1155 N N . GLU A 1 138 ? 3.974 -6.846 7.028 1.00 86.56 138 GLU A N 1
ATOM 1156 C CA . GLU A 1 138 ? 4.598 -6.211 8.195 1.00 86.56 138 GLU A CA 1
ATOM 1157 C C . GLU A 1 138 ? 3.627 -5.357 9.021 1.00 86.56 138 GLU A C 1
ATOM 1159 O O . GLU A 1 138 ? 3.631 -5.411 10.254 1.00 86.56 138 GLU A O 1
ATOM 1164 N N . ILE A 1 139 ? 2.765 -4.578 8.360 1.00 86.06 139 ILE A N 1
ATOM 1165 C CA . ILE A 1 139 ? 1.724 -3.801 9.043 1.00 86.06 139 ILE A CA 1
ATOM 1166 C C . ILE A 1 139 ? 0.757 -4.750 9.767 1.00 86.06 139 ILE A C 1
ATOM 1168 O O . ILE A 1 139 ? 0.291 -4.424 10.866 1.00 86.06 139 ILE A O 1
ATOM 1172 N N . ALA A 1 140 ? 0.475 -5.915 9.167 1.00 87.44 140 ALA A N 1
ATOM 1173 C CA . ALA A 1 140 ? -0.454 -6.929 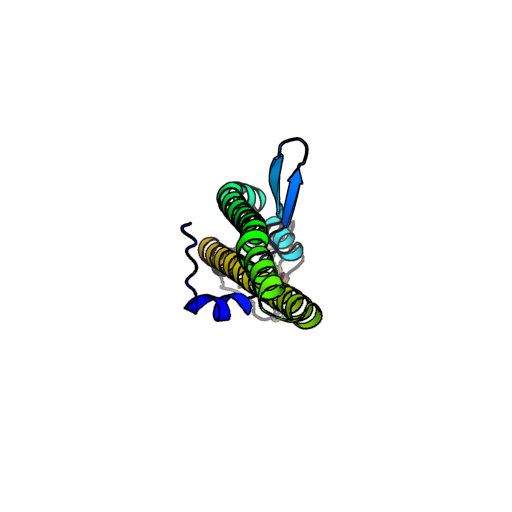9.663 1.00 87.44 140 ALA A CA 1
ATOM 1174 C C . ALA A 1 140 ? -1.827 -6.326 10.018 1.00 87.44 140 ALA A C 1
ATOM 1176 O O . ALA A 1 140 ? -2.382 -6.564 11.094 1.00 87.44 140 ALA A O 1
ATOM 1177 N N . LEU A 1 141 ? -2.356 -5.488 9.115 1.00 85.88 141 LEU A N 1
ATOM 1178 C CA . LEU A 1 141 ? -3.555 -4.677 9.353 1.00 85.88 141 LEU A CA 1
ATOM 1179 C C . LEU A 1 141 ? -4.754 -5.528 9.790 1.00 85.88 141 LEU A C 1
ATOM 1181 O O . LEU A 1 141 ? -5.411 -5.201 10.773 1.00 85.88 141 LEU A O 1
ATOM 1185 N N . GLU A 1 142 ? -4.992 -6.642 9.098 1.00 85.38 142 GLU A N 1
ATOM 1186 C CA . GLU A 1 142 ? -6.084 -7.579 9.386 1.00 85.38 142 GLU A CA 1
ATOM 1187 C C . GLU A 1 142 ? -6.025 -8.093 10.834 1.00 85.38 142 GLU A C 1
ATOM 1189 O O . GLU A 1 142 ? -7.024 -8.052 11.552 1.00 85.38 142 GLU A O 1
ATOM 1194 N N . GLU A 1 143 ? -4.842 -8.491 11.311 1.00 86.62 143 GLU A N 1
ATOM 1195 C CA . GLU A 1 143 ? -4.672 -8.944 12.693 1.00 86.62 143 GLU A CA 1
ATOM 1196 C C . GLU A 1 143 ? -4.889 -7.822 13.708 1.00 86.62 143 GLU A C 1
ATOM 1198 O O . GLU A 1 143 ? -5.446 -8.057 14.782 1.00 86.62 143 GLU A O 1
ATOM 1203 N N . ARG A 1 144 ? -4.432 -6.603 13.401 1.00 86.94 144 ARG A N 1
ATOM 1204 C CA . ARG A 1 144 ? -4.608 -5.443 14.285 1.00 86.94 144 ARG A CA 1
ATOM 1205 C C . ARG A 1 144 ? -6.078 -5.076 14.425 1.00 86.94 144 ARG A C 1
ATOM 1207 O O . ARG A 1 144 ? -6.527 -4.849 15.545 1.00 86.94 144 ARG A O 1
ATOM 1214 N N . VAL A 1 145 ? -6.821 -5.080 13.319 1.00 87.12 145 VAL A N 1
ATOM 1215 C CA . VAL A 1 145 ? -8.270 -4.839 13.306 1.00 87.12 145 VAL A CA 1
ATOM 1216 C C . VAL A 1 145 ? -8.995 -5.909 14.126 1.00 87.12 145 VAL A C 1
ATOM 1218 O O . VAL A 1 145 ? -9.798 -5.569 14.989 1.00 87.12 145 VAL A O 1
ATOM 1221 N N . GLN A 1 146 ? -8.655 -7.190 13.953 1.00 86.69 146 GLN A N 1
ATOM 1222 C CA . GLN A 1 146 ? -9.282 -8.284 14.710 1.00 86.69 146 GLN A CA 1
ATOM 1223 C C . GLN A 1 146 ? -8.960 -8.260 16.214 1.00 86.69 146 GLN A C 1
ATOM 1225 O O . GLN A 1 146 ? -9.792 -8.638 17.044 1.00 86.69 146 GLN A O 1
ATOM 1230 N N . LYS A 1 147 ? -7.746 -7.838 16.587 1.00 87.31 147 LYS A N 1
ATOM 1231 C CA . LYS A 1 147 ? -7.321 -7.720 17.993 1.00 87.31 147 LYS A CA 1
ATOM 1232 C C . LYS A 1 147 ? -7.859 -6.455 18.664 1.00 87.31 147 LYS A C 1
ATOM 1234 O O . LYS A 1 147 ? -7.918 -6.419 19.893 1.00 87.31 147 LYS A O 1
ATOM 1239 N N . ALA A 1 148 ? -8.241 -5.436 17.894 1.00 88.06 148 ALA A N 1
ATOM 1240 C CA . ALA A 1 148 ? -8.778 -4.200 18.434 1.00 88.06 148 ALA A CA 1
ATOM 1241 C C . ALA A 1 148 ? -10.112 -4.452 19.149 1.00 88.06 148 ALA A C 1
ATOM 1243 O O . ALA A 1 148 ? -11.033 -5.080 18.625 1.00 88.06 148 ALA A O 1
ATOM 1244 N N . ALA A 1 149 ? -10.197 -3.948 20.376 1.00 87.69 149 ALA A N 1
ATOM 1245 C CA . ALA A 1 149 ? -11.380 -4.047 21.206 1.00 87.69 149 ALA A CA 1
ATOM 1246 C C . ALA A 1 149 ? -11.578 -2.726 21.944 1.00 87.69 149 ALA A C 1
ATOM 1248 O O . ALA A 1 149 ? -10.681 -2.248 22.641 1.00 87.69 149 ALA A O 1
ATOM 1249 N N . ILE A 1 150 ? -12.765 -2.144 21.804 1.00 86.31 150 ILE A N 1
ATOM 1250 C CA . ILE A 1 150 ? -13.145 -0.932 22.519 1.00 86.31 150 ILE A CA 1
ATOM 1251 C C . ILE A 1 150 ? -14.130 -1.321 23.623 1.00 86.31 150 ILE A C 1
ATOM 1253 O O . ILE A 1 150 ? -15.261 -1.700 23.312 1.00 86.31 150 ILE A O 1
ATOM 1257 N N . PRO A 1 151 ? -13.757 -1.206 24.910 1.00 86.75 151 PRO A N 1
ATOM 1258 C CA . PRO A 1 151 ? -14.685 -1.484 25.997 1.00 86.75 151 PRO A CA 1
ATOM 1259 C C . PRO A 1 151 ? -15.794 -0.429 26.037 1.00 86.75 151 PRO A C 1
ATOM 1261 O O . PRO A 1 151 ? -15.533 0.761 25.826 1.00 86.75 151 PRO A O 1
ATOM 1264 N N . PHE A 1 152 ? -17.019 -0.846 26.339 1.00 85.31 152 PHE A N 1
ATOM 1265 C CA . PHE A 1 152 ? -18.157 0.045 26.568 1.00 85.31 152 PHE A CA 1
ATOM 1266 C C . PHE A 1 152 ? -18.801 -0.239 27.926 1.00 85.31 152 PHE A C 1
ATOM 1268 O O . PHE A 1 152 ? -18.640 -1.314 28.511 1.00 85.31 152 PHE A O 1
ATOM 1275 N N . ARG A 1 153 ? -19.496 0.759 28.467 1.00 84.12 153 ARG A N 1
ATOM 1276 C CA . ARG A 1 153 ? -20.159 0.662 29.769 1.00 84.12 153 ARG A CA 1
ATOM 1277 C C . ARG A 1 153 ? -21.603 0.185 29.621 1.00 84.12 153 ARG A C 1
ATOM 1279 O O . ARG A 1 153 ? -22.210 0.304 28.562 1.00 84.12 153 ARG A O 1
ATOM 1286 N N . ALA A 1 154 ? -22.176 -0.350 30.698 1.00 79.50 154 ALA A N 1
ATOM 1287 C CA . ALA A 1 154 ? -23.543 -0.876 30.677 1.00 79.50 154 ALA A CA 1
ATOM 1288 C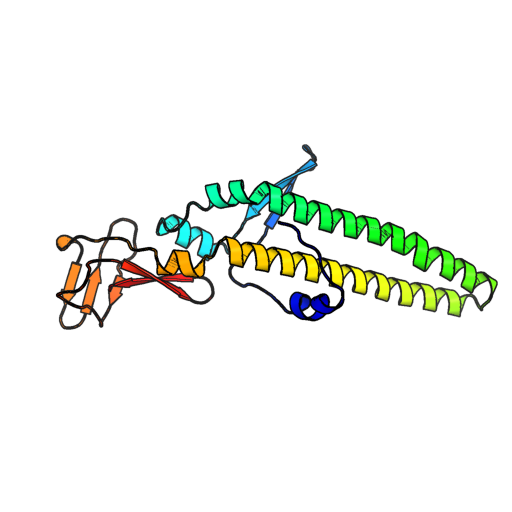 C . ALA A 1 154 ? -24.607 0.203 30.393 1.00 79.50 154 ALA A C 1
ATOM 1290 O O . ALA A 1 154 ? -25.646 -0.108 29.823 1.00 79.50 154 ALA A O 1
ATOM 1291 N N . ASP A 1 155 ? -24.347 1.461 30.757 1.00 83.56 155 ASP A N 1
ATOM 1292 C CA . ASP A 1 155 ? -25.194 2.621 30.454 1.00 83.56 155 ASP A CA 1
ATOM 1293 C C . ASP A 1 155 ? -25.137 3.049 28.978 1.00 83.56 155 ASP A C 1
ATOM 1295 O O . ASP A 1 155 ? -26.049 3.717 28.497 1.00 83.56 155 ASP A O 1
ATOM 1299 N N . GLU A 1 156 ? -24.120 2.608 28.234 1.00 83.44 156 GLU A N 1
ATOM 1300 C CA . GLU A 1 156 ? -23.993 2.822 26.786 1.00 83.44 156 GLU A CA 1
ATOM 1301 C C . GLU A 1 156 ? -24.743 1.745 25.974 1.00 83.44 156 GLU A C 1
ATOM 1303 O O . GLU A 1 156 ? -24.797 1.825 24.746 1.00 83.44 156 GLU A O 1
ATOM 1308 N N . LEU A 1 157 ? -25.340 0.743 26.636 1.00 84.88 157 LEU A N 1
ATOM 1309 C CA . LEU A 1 157 ? -26.019 -0.397 26.020 1.00 84.88 157 LEU A CA 1
ATOM 1310 C C . LEU A 1 157 ? -27.541 -0.310 26.201 1.00 84.88 157 LEU A C 1
ATOM 1312 O O . LEU A 1 157 ? -28.065 -0.321 27.311 1.00 84.88 157 LEU A O 1
ATOM 1316 N N . THR A 1 158 ? -28.277 -0.332 25.093 1.00 83.81 158 THR A N 1
ATOM 1317 C CA . THR A 1 158 ? -29.739 -0.459 25.088 1.00 83.81 158 THR A CA 1
ATOM 1318 C C . THR A 1 158 ? -30.139 -1.813 24.511 1.00 83.81 158 THR A C 1
ATOM 1320 O O . THR A 1 158 ? -29.909 -2.076 23.335 1.00 83.81 158 THR A O 1
ATOM 1323 N N . VAL A 1 159 ? -30.772 -2.675 25.312 1.00 82.88 159 VAL A N 1
ATOM 1324 C CA . VAL A 1 159 ? -31.250 -3.998 24.865 1.00 82.88 159 VAL A CA 1
ATOM 1325 C C . VAL A 1 159 ? -32.756 -3.954 24.598 1.00 82.88 159 VAL A C 1
ATOM 1327 O O . VAL A 1 159 ? -33.535 -3.561 25.466 1.00 82.88 159 VAL A O 1
ATOM 1330 N N . ARG A 1 160 ? -33.183 -4.372 23.401 1.00 82.88 160 ARG A N 1
ATOM 1331 C CA . ARG A 1 160 ? -34.592 -4.498 22.994 1.00 82.88 160 ARG A CA 1
ATOM 1332 C C . ARG A 1 160 ? -34.842 -5.872 22.375 1.00 82.88 160 ARG A C 1
ATOM 1334 O O . ARG A 1 160 ? -34.426 -6.144 21.248 1.00 82.88 160 ARG A O 1
ATOM 1341 N N . GLY A 1 161 ? -35.553 -6.737 23.099 1.00 81.81 161 GLY A N 1
ATOM 1342 C CA . GLY A 1 161 ? -35.795 -8.119 22.673 1.00 81.81 161 GLY A CA 1
ATOM 1343 C C . GLY A 1 161 ? -34.480 -8.879 22.480 1.00 81.81 161 GLY A C 1
ATOM 1344 O O . GLY A 1 161 ? -33.662 -8.922 23.394 1.00 81.81 161 GLY A O 1
ATOM 1345 N N . ASN A 1 162 ? -34.268 -9.424 21.278 1.00 77.44 162 ASN A N 1
ATOM 1346 C CA . ASN A 1 162 ? -33.030 -10.121 20.901 1.00 77.44 162 ASN A CA 1
ATOM 1347 C C . ASN A 1 162 ? -31.952 -9.183 20.333 1.00 77.44 162 ASN A C 1
ATOM 1349 O O . ASN A 1 162 ? -30.903 -9.650 19.909 1.00 77.44 162 ASN A O 1
ATOM 1353 N N . SER A 1 163 ? -32.203 -7.874 20.280 1.00 80.44 163 SER A N 1
ATOM 1354 C CA . SER A 1 163 ? -31.249 -6.901 19.749 1.00 80.44 163 SER A CA 1
ATOM 1355 C C . SER A 1 163 ? -30.622 -6.065 20.857 1.00 80.44 163 SER A C 1
ATOM 1357 O O . SER A 1 163 ? -31.284 -5.738 21.845 1.00 80.44 163 SER A O 1
ATOM 1359 N N . ALA A 1 164 ? -29.357 -5.700 20.686 1.00 82.75 164 ALA A N 1
ATOM 1360 C CA . ALA A 1 164 ? -28.675 -4.741 21.538 1.00 82.75 164 ALA A CA 1
ATOM 1361 C C . ALA A 1 164 ? -28.026 -3.650 20.692 1.00 82.75 164 ALA A C 1
ATOM 1363 O O . ALA A 1 164 ? -27.400 -3.943 19.672 1.00 82.75 164 ALA A O 1
ATOM 1364 N N . THR A 1 165 ? -28.177 -2.406 21.136 1.00 86.38 165 THR A N 1
ATOM 1365 C CA . THR A 1 165 ? -27.604 -1.219 20.509 1.00 86.38 165 THR A CA 1
ATOM 1366 C C . THR A 1 165 ? -26.621 -0.565 21.471 1.00 86.38 165 THR A C 1
ATOM 1368 O O . THR A 1 165 ? -27.011 -0.201 22.580 1.00 86.38 165 THR A O 1
ATOM 1371 N N . VAL A 1 166 ? -25.367 -0.396 21.053 1.00 86.31 166 VAL A N 1
ATOM 1372 C CA . VAL A 1 166 ? -24.358 0.369 21.799 1.00 86.31 166 VAL A CA 1
ATOM 1373 C C . VAL A 1 166 ? -24.272 1.777 21.227 1.00 86.31 166 VAL A C 1
ATOM 1375 O O . VAL A 1 166 ? -24.090 1.950 20.022 1.00 86.31 166 VAL A O 1
ATOM 1378 N N . THR A 1 167 ? -24.392 2.777 22.098 1.00 86.00 167 THR A N 1
ATOM 1379 C CA . THR A 1 167 ? -24.239 4.195 21.758 1.00 86.00 167 THR A CA 1
ATOM 1380 C C . THR A 1 167 ? -23.050 4.745 22.529 1.00 86.00 167 THR A C 1
ATOM 1382 O O . THR A 1 167 ? -23.158 5.036 23.716 1.00 86.00 167 THR A O 1
ATOM 1385 N N . LYS A 1 168 ? -21.904 4.864 21.856 1.00 82.62 168 LYS A N 1
ATOM 1386 C CA . LYS A 1 168 ? -20.660 5.351 22.451 1.00 82.62 168 LYS A CA 1
ATOM 1387 C C . LYS A 1 168 ? -20.220 6.637 21.766 1.00 82.62 168 LYS A C 1
ATOM 1389 O O . LYS A 1 168 ? -20.236 6.727 20.542 1.00 82.62 168 LYS A O 1
ATOM 1394 N N . ASN A 1 169 ? -19.801 7.629 22.548 1.00 78.19 169 ASN A N 1
ATOM 1395 C CA . ASN A 1 169 ? -19.328 8.899 21.997 1.00 78.19 169 ASN A CA 1
ATOM 1396 C C . ASN A 1 169 ? -18.177 8.679 21.003 1.00 78.19 169 ASN A C 1
ATOM 1398 O O . ASN A 1 169 ? -17.198 8.007 21.323 1.00 78.19 169 ASN A O 1
ATOM 1402 N N . GLY A 1 170 ? -18.307 9.260 19.807 1.00 73.00 170 GLY A N 1
ATOM 1403 C CA . GLY A 1 170 ? -17.335 9.123 18.715 1.00 73.00 170 GLY A CA 1
ATOM 1404 C C . GLY A 1 170 ? -17.529 7.894 17.819 1.00 73.00 170 GLY A C 1
ATOM 1405 O O . GLY A 1 170 ? -16.813 7.756 16.834 1.00 73.00 170 GLY A O 1
ATOM 1406 N N . ILE A 1 171 ? -18.505 7.025 18.110 1.00 78.81 171 ILE A N 1
ATOM 1407 C CA . ILE A 1 171 ? -18.810 5.826 17.319 1.00 78.81 171 ILE A CA 1
ATOM 1408 C C . ILE A 1 171 ? -20.295 5.855 16.936 1.00 78.81 171 ILE A C 1
ATOM 1410 O O . ILE A 1 171 ? -21.159 6.127 17.770 1.00 78.81 171 ILE A O 1
ATOM 1414 N N . ALA A 1 172 ? -20.606 5.587 15.666 1.00 81.50 172 ALA A N 1
ATOM 1415 C CA . ALA A 1 172 ? -21.993 5.467 15.219 1.00 81.50 172 ALA A CA 1
ATOM 1416 C C . ALA A 1 172 ? -22.718 4.349 15.999 1.00 81.50 172 ALA A C 1
ATOM 1418 O O . ALA A 1 172 ? -22.073 3.361 16.345 1.00 81.50 172 ALA A O 1
ATOM 1419 N N . PRO A 1 173 ? -24.030 4.455 16.284 1.00 84.88 173 PRO A N 1
ATOM 1420 C CA . PRO A 1 173 ? -24.743 3.425 17.035 1.00 84.88 173 PRO A CA 1
ATOM 1421 C C . PRO A 1 173 ? -24.634 2.050 16.366 1.00 84.88 173 PRO A C 1
ATOM 1423 O O . PRO A 1 173 ? -25.024 1.883 15.211 1.00 84.88 173 PRO A O 1
ATOM 1426 N N . ILE A 1 174 ? -24.137 1.057 17.101 1.00 85.31 174 ILE A N 1
ATOM 1427 C CA . ILE A 1 174 ? -23.942 -0.307 16.589 1.00 85.31 174 ILE A CA 1
ATOM 1428 C C . ILE A 1 174 ? -25.075 -1.161 17.114 1.00 85.31 174 ILE A C 1
ATOM 1430 O O . ILE A 1 174 ? -25.254 -1.246 18.325 1.00 85.31 174 ILE A O 1
ATOM 1434 N N . THR A 1 175 ? -25.827 -1.809 16.227 1.00 84.50 175 THR A N 1
ATOM 1435 C CA . THR A 1 175 ? -26.907 -2.721 16.622 1.00 84.50 175 THR A CA 1
ATOM 1436 C C . THR A 1 175 ? -26.581 -4.142 16.191 1.00 84.50 175 THR A C 1
ATOM 1438 O O . THR A 1 175 ? -26.271 -4.375 15.028 1.00 84.50 175 THR A O 1
ATOM 1441 N N . THR A 1 176 ? -26.685 -5.098 17.114 1.00 81.81 176 THR A N 1
ATOM 1442 C CA . THR A 1 176 ? -26.543 -6.531 16.822 1.00 81.81 176 THR A CA 1
ATOM 1443 C C . THR A 1 176 ? -27.751 -7.310 17.325 1.00 81.81 176 THR A C 1
ATOM 1445 O O . THR A 1 176 ? -28.297 -7.006 18.384 1.00 81.81 176 THR A O 1
ATOM 1448 N N . SER A 1 177 ? -28.154 -8.343 16.590 1.00 80.62 177 SER A N 1
ATOM 1449 C CA . SER A 1 177 ? -29.134 -9.349 17.026 1.00 80.62 177 SER A CA 1
ATOM 1450 C C . SER A 1 177 ? -28.498 -10.526 17.781 1.00 80.62 177 SER A C 1
ATOM 1452 O O . SER A 1 177 ? -29.208 -11.392 18.282 1.00 80.62 177 SER A O 1
ATOM 1454 N N . ASN A 1 178 ? -27.165 -10.570 17.863 1.00 73.38 178 ASN A N 1
ATOM 1455 C CA . ASN A 1 178 ? -26.402 -11.691 18.422 1.00 73.38 178 ASN A CA 1
ATOM 1456 C C . ASN A 1 178 ? -25.795 -11.380 19.801 1.00 73.38 178 ASN A C 1
ATOM 1458 O O . ASN A 1 178 ? -24.816 -12.007 20.203 1.00 73.38 178 ASN A O 1
ATOM 1462 N N . TYR A 1 179 ? -26.349 -10.405 20.527 1.00 74.62 179 TYR A N 1
ATOM 1463 C CA . TYR A 1 179 ? -25.795 -9.967 21.807 1.00 74.62 179 TYR A CA 1
ATOM 1464 C C . TYR A 1 179 ? -25.853 -11.067 22.873 1.00 74.62 179 TYR A C 1
ATOM 1466 O O . TYR A 1 179 ? -26.909 -11.649 23.142 1.00 74.62 179 TYR A O 1
ATOM 1474 N N . LYS A 1 180 ? -24.721 -11.310 23.539 1.00 73.38 180 LYS A N 1
ATOM 1475 C CA . LYS A 1 180 ? -24.626 -12.235 24.669 1.00 73.38 180 LYS A CA 1
ATOM 1476 C C . LYS A 1 180 ? -24.642 -11.448 25.975 1.00 73.38 180 LYS A C 1
ATOM 1478 O O . LYS A 1 180 ? -23.671 -10.796 26.328 1.00 73.38 180 LYS A O 1
ATOM 1483 N N . LYS A 1 181 ? -25.721 -11.589 26.753 1.00 68.19 181 LYS A N 1
ATOM 1484 C CA . LYS A 1 181 ? -25.937 -10.877 28.034 1.00 68.19 181 LYS A CA 1
ATOM 1485 C C . LYS A 1 181 ? -24.841 -11.088 29.097 1.00 68.19 181 LYS A C 1
ATOM 1487 O O . LYS A 1 181 ? -24.713 -10.267 29.995 1.00 68.19 181 LYS A O 1
ATOM 1492 N N . ASN A 1 182 ? -24.056 -12.162 28.982 1.00 71.19 182 ASN A N 1
ATOM 1493 C CA . ASN A 1 182 ? -22.925 -12.478 29.866 1.00 71.19 182 ASN A CA 1
ATOM 1494 C C . ASN A 1 182 ? -21.570 -12.454 29.122 1.00 71.19 182 ASN A C 1
ATOM 1496 O O . ASN A 1 182 ? -20.612 -13.071 29.583 1.00 71.19 182 ASN A O 1
ATOM 1500 N N . GLY A 1 183 ? -21.517 -11.841 27.936 1.00 71.19 183 GLY A N 1
ATOM 1501 C CA . GLY A 1 183 ? -20.295 -11.664 27.151 1.00 71.19 183 GLY A CA 1
ATOM 1502 C C . GLY A 1 183 ? -19.426 -10.510 27.657 1.00 71.19 183 GLY A C 1
ATOM 1503 O O . GLY A 1 183 ? -19.791 -9.788 28.585 1.00 71.19 183 GLY A O 1
ATOM 1504 N N . GLU A 1 184 ? -18.258 -10.342 27.041 1.00 79.19 184 GLU A N 1
ATOM 1505 C CA . GLU A 1 184 ? -17.419 -9.163 27.263 1.00 79.19 184 GLU A CA 1
ATOM 1506 C C . GLU A 1 184 ? -18.099 -7.930 26.654 1.00 79.19 184 GLU A C 1
ATOM 1508 O O . GLU A 1 184 ? -18.438 -7.941 25.479 1.00 79.19 184 GLU A O 1
ATOM 1513 N N . ASN A 1 185 ? -18.243 -6.838 27.409 1.00 83.19 185 ASN A N 1
ATOM 1514 C CA . ASN A 1 185 ? -18.789 -5.580 26.883 1.00 83.19 185 ASN A CA 1
ATOM 1515 C C . ASN A 1 185 ? -17.747 -4.841 26.026 1.00 83.19 185 ASN A C 1
ATOM 1517 O O . ASN A 1 185 ? -17.200 -3.809 26.428 1.00 83.19 185 ASN A O 1
ATOM 1521 N N . VAL A 1 186 ? -17.435 -5.399 24.857 1.00 86.12 186 VAL A N 1
ATOM 1522 C CA . VAL A 1 186 ? -16.458 -4.856 23.911 1.00 86.12 186 VAL A CA 1
ATOM 1523 C C . VAL A 1 186 ? -17.040 -4.741 22.504 1.00 86.12 186 VAL A C 1
ATOM 1525 O O . VAL A 1 186 ? -17.742 -5.627 22.019 1.00 86.12 186 VAL A O 1
ATOM 1528 N N . ILE A 1 187 ? -16.732 -3.629 21.839 1.00 85.06 187 ILE A N 1
ATOM 1529 C CA . ILE A 1 187 ? -16.889 -3.480 20.392 1.00 85.06 187 ILE A CA 1
ATOM 1530 C C . ILE A 1 187 ? -15.625 -4.043 19.750 1.00 85.06 187 ILE A C 1
ATOM 1532 O O . ILE A 1 187 ? -14.519 -3.620 20.094 1.00 85.06 187 ILE A O 1
ATOM 1536 N N . ARG A 1 188 ? -15.791 -4.980 18.824 1.00 88.25 188 ARG A N 1
ATOM 1537 C CA . ARG A 1 188 ? -14.727 -5.516 17.972 1.00 88.25 188 ARG A CA 1
ATOM 1538 C C . ARG A 1 188 ? -14.956 -5.103 16.529 1.00 88.25 188 ARG A C 1
ATOM 1540 O O . ARG A 1 188 ? -15.983 -4.511 16.209 1.00 88.25 188 ARG A O 1
ATOM 1547 N N . PHE A 1 189 ? -13.995 -5.410 15.667 1.00 87.94 189 PHE A N 1
ATOM 1548 C CA . PHE A 1 189 ? -13.985 -4.935 14.292 1.00 87.94 189 PHE A CA 1
ATOM 1549 C C . PHE A 1 189 ? -13.698 -6.065 13.316 1.00 87.94 189 PHE A C 1
ATOM 1551 O O . PHE A 1 189 ? -12.854 -6.925 13.571 1.00 87.94 189 PHE A O 1
ATOM 1558 N N . HIS A 1 190 ? -14.387 -6.039 12.181 1.00 86.75 190 HIS A N 1
ATOM 1559 C CA . HIS A 1 190 ? -14.062 -6.844 11.013 1.00 86.75 190 HIS A CA 1
ATOM 1560 C C . HIS A 1 190 ? -13.608 -5.941 9.875 1.00 86.75 190 HIS A C 1
ATOM 1562 O O . HIS A 1 190 ? -14.087 -4.817 9.730 1.00 86.75 190 HIS A O 1
ATOM 1568 N N . LEU A 1 191 ? -12.687 -6.457 9.070 1.00 84.75 191 LEU A N 1
ATOM 1569 C CA . LEU A 1 191 ? -12.282 -5.829 7.826 1.00 84.75 191 LEU A CA 1
ATOM 1570 C C . LEU A 1 191 ? -13.114 -6.441 6.696 1.00 84.75 191 LEU A C 1
ATOM 1572 O O . LEU A 1 191 ? -13.000 -7.639 6.438 1.00 84.75 191 LEU A O 1
ATOM 1576 N N . GLU A 1 192 ? -13.955 -5.635 6.056 1.00 82.44 192 GLU A N 1
ATOM 1577 C CA . GLU A 1 192 ? -14.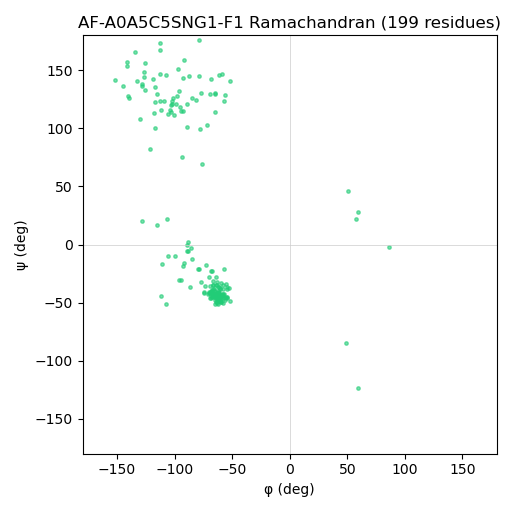757 -6.036 4.898 1.00 82.44 192 GLU A CA 1
ATOM 1578 C C . GLU A 1 192 ? -14.358 -5.180 3.701 1.00 82.44 192 GLU A C 1
ATOM 1580 O O . GLU A 1 192 ? -14.589 -3.969 3.700 1.00 82.44 192 GLU A O 1
ATOM 1585 N N . ASP A 1 193 ? -13.750 -5.822 2.700 1.00 77.00 193 ASP A N 1
ATOM 1586 C CA . ASP A 1 193 ? -13.214 -5.230 1.471 1.00 77.00 193 ASP A CA 1
ATOM 1587 C C . ASP A 1 193 ? -12.332 -3.993 1.715 1.00 77.00 193 ASP A C 1
ATOM 1589 O O . ASP A 1 193 ? -11.115 -4.127 1.811 1.00 77.00 193 ASP A O 1
ATOM 1593 N N . ASN A 1 194 ? -12.946 -2.811 1.837 1.00 77.06 194 ASN A N 1
ATOM 1594 C CA . ASN A 1 194 ? -12.305 -1.503 2.011 1.00 77.06 194 ASN A CA 1
ATOM 1595 C C . ASN A 1 194 ? -12.864 -0.703 3.206 1.00 77.06 194 ASN A C 1
ATOM 1597 O O . ASN A 1 194 ? -12.733 0.519 3.252 1.00 77.06 194 ASN A O 1
ATOM 1601 N N . SER A 1 195 ? -13.514 -1.359 4.167 1.00 81.69 195 SER A N 1
ATOM 1602 C CA . SER A 1 195 ? -14.079 -0.692 5.343 1.00 81.69 195 SER A CA 1
ATOM 1603 C C . SER A 1 195 ? -13.902 -1.509 6.615 1.00 81.69 195 SER A C 1
ATOM 1605 O O . SER A 1 195 ? -13.803 -2.741 6.578 1.00 81.69 195 SER A O 1
ATOM 1607 N N . ILE A 1 196 ? -13.870 -0.821 7.754 1.00 84.56 196 ILE A N 1
ATOM 1608 C CA . ILE A 1 196 ? -13.815 -1.463 9.064 1.00 84.56 196 ILE A CA 1
ATOM 1609 C C . ILE A 1 196 ? -15.202 -1.396 9.689 1.00 84.56 196 ILE A C 1
ATOM 1611 O O . ILE A 1 196 ? -15.691 -0.327 10.045 1.00 84.56 196 ILE A O 1
ATOM 1615 N N . THR A 1 197 ? -15.830 -2.556 9.866 1.00 85.94 197 THR A N 1
ATOM 1616 C CA . THR A 1 197 ? -17.185 -2.634 10.414 1.00 85.94 197 THR A CA 1
ATOM 1617 C C . THR A 1 197 ? -17.149 -3.070 11.877 1.00 85.94 197 THR A C 1
ATOM 1619 O O . THR A 1 197 ? -16.655 -4.161 12.188 1.00 85.94 197 THR A O 1
ATOM 1622 N N . PRO A 1 198 ? -17.665 -2.243 12.802 1.00 85.94 198 PRO A N 1
ATOM 1623 C CA . PRO A 1 198 ? -17.730 -2.593 14.209 1.00 85.94 198 PRO A CA 1
ATOM 1624 C C . PRO A 1 198 ? -18.897 -3.543 14.516 1.00 85.94 198 PRO A C 1
ATOM 1626 O O . PRO A 1 198 ? -19.993 -3.412 13.971 1.00 85.94 198 PRO A O 1
ATOM 1629 N N . TYR A 1 199 ? -18.695 -4.457 15.460 1.00 83.94 199 TYR A N 1
ATOM 1630 C CA . TYR A 1 199 ? -19.725 -5.354 15.979 1.00 83.94 199 TYR A CA 1
ATOM 1631 C C . TYR A 1 199 ? -19.576 -5.554 17.490 1.00 83.94 199 TYR A C 1
ATOM 1633 O O . TYR A 1 199 ? -18.509 -5.351 18.068 1.00 83.94 199 TYR A O 1
ATOM 1641 N N . ILE A 1 200 ? -20.669 -5.942 18.143 1.00 83.56 200 ILE A N 1
ATOM 1642 C CA . ILE A 1 200 ? -20.700 -6.208 19.587 1.00 83.56 200 ILE A CA 1
ATOM 1643 C C . ILE A 1 200 ? -20.512 -7.711 19.802 1.00 83.56 200 ILE A C 1
ATOM 1645 O O . ILE A 1 200 ? -21.192 -8.505 19.140 1.00 83.56 200 ILE A O 1
ATOM 1649 N N . GLN A 1 201 ? -19.616 -8.086 20.717 1.00 78.56 201 GLN A N 1
ATOM 1650 C CA . GLN A 1 201 ? -19.392 -9.477 21.127 1.00 78.56 201 GLN A CA 1
ATOM 1651 C C . GLN A 1 201 ? -20.041 -9.802 22.478 1.00 78.56 201 GLN A C 1
ATOM 1653 O O . GLN A 1 201 ? -20.229 -8.870 23.282 1.00 78.56 201 GLN A O 1
#

Mean predicted aligned error: 10.07 Å